Protein AF-A0A6L4ZPB6-F1 (afdb_monomer_lite)

Structure (mmCIF, N/CA/C/O backbone):
data_AF-A0A6L4ZPB6-F1
#
_entry.id   AF-A0A6L4ZPB6-F1
#
loop_
_atom_site.group_PDB
_atom_site.id
_atom_site.type_symbol
_atom_site.label_atom_id
_atom_site.label_alt_id
_atom_site.label_comp_id
_atom_site.label_asym_id
_atom_site.label_entity_id
_atom_site.label_seq_id
_atom_site.pdbx_PDB_ins_code
_atom_site.Cartn_x
_atom_site.Cartn_y
_atom_site.Cartn_z
_atom_site.occupancy
_atom_site.B_iso_or_equiv
_atom_site.auth_seq_id
_atom_site.auth_comp_id
_atom_site.auth_asym_id
_atom_site.auth_atom_id
_atom_site.pdbx_PDB_model_num
ATOM 1 N N . TYR A 1 1 ? -9.009 -2.336 -20.122 1.00 44.31 1 TYR A N 1
ATOM 2 C CA . TYR A 1 1 ? -8.259 -1.498 -19.166 1.00 44.31 1 TYR A CA 1
ATOM 3 C C . TYR A 1 1 ? -8.885 -1.632 -17.789 1.00 44.31 1 TYR A C 1
ATOM 5 O O . TYR A 1 1 ? -10.049 -1.284 -17.639 1.00 44.31 1 TYR A O 1
ATOM 13 N N . TYR A 1 2 ? -8.169 -2.168 -16.796 1.00 51.28 2 TYR A N 1
ATOM 14 C CA . TYR A 1 2 ? -8.616 -2.023 -15.407 1.00 51.28 2 TYR A CA 1
ATOM 15 C C . TYR A 1 2 ? -8.462 -0.550 -15.025 1.00 51.28 2 TYR A C 1
ATOM 17 O O . TYR A 1 2 ? -7.376 0.009 -15.170 1.00 51.28 2 TYR A O 1
ATOM 25 N N . LYS A 1 3 ? -9.547 0.084 -14.574 1.00 70.62 3 LYS A N 1
ATOM 26 C CA . LYS A 1 3 ? -9.494 1.422 -13.980 1.00 70.62 3 LYS A CA 1
ATOM 27 C C . LYS A 1 3 ? -8.902 1.273 -12.579 1.00 70.62 3 LYS A C 1
ATOM 29 O O . LYS A 1 3 ? -9.627 0.966 -11.638 1.00 70.62 3 LYS A O 1
ATOM 34 N N . LEU A 1 4 ? -7.582 1.412 -12.454 1.00 83.94 4 LEU A N 1
ATOM 35 C CA . LEU A 1 4 ? -6.967 1.595 -11.140 1.00 83.94 4 LEU A CA 1
ATOM 36 C C . LEU A 1 4 ? -7.539 2.870 -10.524 1.00 83.94 4 LEU A C 1
ATOM 38 O O . LEU A 1 4 ? -7.635 3.893 -11.201 1.00 83.94 4 LEU A O 1
ATOM 42 N N . ASP A 1 5 ? -7.910 2.814 -9.248 1.00 89.31 5 ASP A N 1
ATOM 43 C CA . ASP A 1 5 ? -8.325 4.012 -8.528 1.00 89.31 5 ASP A CA 1
ATOM 44 C C . ASP A 1 5 ? -7.148 5.009 -8.505 1.00 89.31 5 ASP A C 1
ATOM 46 O O . ASP A 1 5 ? -6.074 4.670 -7.986 1.00 89.31 5 ASP A O 1
ATOM 50 N N . PRO A 1 6 ? -7.317 6.241 -9.021 1.00 88.00 6 PRO A N 1
ATOM 51 C CA . PRO A 1 6 ? -6.260 7.248 -9.016 1.00 88.00 6 PRO A CA 1
ATOM 52 C C . PRO A 1 6 ? -5.676 7.519 -7.622 1.00 88.00 6 PRO A C 1
ATOM 54 O O . PRO A 1 6 ? -4.499 7.857 -7.494 1.00 88.00 6 PRO A O 1
ATOM 57 N N . LYS A 1 7 ? -6.462 7.344 -6.551 1.00 88.75 7 LYS A N 1
ATOM 58 C CA . LYS A 1 7 ? -5.992 7.503 -5.167 1.00 88.75 7 LYS A CA 1
ATOM 59 C C . LYS A 1 7 ? -5.022 6.394 -4.763 1.00 88.75 7 LYS A C 1
ATOM 61 O O . LYS A 1 7 ? -4.062 6.682 -4.048 1.00 88.75 7 LYS A O 1
ATOM 66 N N . LEU A 1 8 ? -5.261 5.158 -5.209 1.00 91.25 8 LEU A N 1
ATOM 67 C CA . LEU A 1 8 ? -4.358 4.031 -4.975 1.00 91.25 8 LEU A CA 1
ATOM 68 C C . LEU A 1 8 ? -3.060 4.229 -5.757 1.00 91.25 8 LEU A C 1
ATOM 70 O O . LEU A 1 8 ? -1.982 4.160 -5.172 1.00 91.25 8 LEU A O 1
ATOM 74 N N . LEU A 1 9 ? -3.165 4.567 -7.044 1.00 92.00 9 LEU A N 1
ATOM 75 C CA . LEU A 1 9 ? -1.997 4.826 -7.884 1.00 92.00 9 LEU A CA 1
ATOM 76 C C . LEU A 1 9 ? -1.132 5.956 -7.310 1.00 92.00 9 LEU A C 1
ATOM 78 O O . LEU A 1 9 ? 0.077 5.806 -7.165 1.00 92.00 9 LEU A O 1
ATOM 82 N N . ARG A 1 10 ? -1.754 7.058 -6.875 1.00 91.62 10 ARG A N 1
ATOM 83 C CA . ARG A 1 10 ? -1.048 8.161 -6.212 1.00 91.62 10 ARG A CA 1
ATOM 84 C C . ARG A 1 10 ? -0.334 7.718 -4.931 1.00 91.62 10 ARG A C 1
ATOM 86 O O . ARG A 1 10 ? 0.740 8.235 -4.629 1.00 91.62 10 ARG A O 1
ATOM 93 N N . ALA A 1 11 ? -0.925 6.806 -4.157 1.00 92.31 11 ALA A N 1
ATOM 94 C CA . ALA A 1 11 ? -0.302 6.277 -2.947 1.00 92.31 11 ALA A CA 1
ATOM 95 C C . ALA A 1 11 ? 0.924 5.407 -3.266 1.00 92.31 11 ALA A C 1
ATOM 97 O O . ALA A 1 11 ? 1.932 5.546 -2.573 1.00 92.31 11 ALA A O 1
ATOM 98 N N . ILE A 1 12 ? 0.849 4.588 -4.322 1.00 95.69 12 ILE A N 1
ATOM 99 C CA . ILE A 1 12 ? 1.970 3.787 -4.838 1.00 95.69 12 ILE A CA 1
ATOM 100 C C . ILE A 1 12 ? 3.094 4.714 -5.304 1.00 95.69 12 ILE A C 1
ATOM 102 O O . ILE A 1 12 ? 4.176 4.677 -4.736 1.00 95.69 12 ILE A O 1
ATOM 106 N N . VAL A 1 13 ? 2.824 5.642 -6.229 1.00 95.69 13 VAL A N 1
ATOM 107 C CA . VAL A 1 13 ? 3.843 6.573 -6.754 1.00 95.69 13 VAL A CA 1
ATOM 108 C C . VAL A 1 13 ? 4.507 7.388 -5.638 1.00 95.69 13 VAL A C 1
ATOM 110 O O . VAL A 1 13 ? 5.724 7.576 -5.629 1.00 95.69 13 VAL A O 1
ATOM 113 N N . LYS A 1 14 ? 3.728 7.851 -4.649 1.00 95.56 14 LYS A N 1
ATOM 114 C CA . LYS A 1 14 ? 4.293 8.559 -3.492 1.00 95.56 14 LYS A CA 1
ATOM 115 C C . LYS A 1 14 ? 5.244 7.670 -2.688 1.00 95.56 14 LYS A C 1
ATOM 117 O O . LYS A 1 14 ? 6.207 8.197 -2.139 1.00 95.56 14 LYS A O 1
ATOM 122 N N . GLN A 1 15 ? 4.934 6.381 -2.551 1.00 96.25 15 GLN A N 1
ATOM 123 C CA . GLN A 1 15 ? 5.761 5.429 -1.813 1.00 96.25 15 GLN A CA 1
ATOM 124 C C . GLN A 1 15 ? 7.030 5.055 -2.585 1.00 96.25 15 GLN A C 1
ATOM 126 O O . GLN A 1 15 ? 8.074 4.956 -1.955 1.00 96.25 15 GLN A O 1
ATOM 131 N N . GLU A 1 16 ? 6.939 4.902 -3.906 1.00 97.00 16 GLU A N 1
ATOM 132 C CA . GLU A 1 16 ? 8.065 4.515 -4.761 1.00 97.00 16 GLU A CA 1
ATOM 133 C C . GLU A 1 16 ? 9.113 5.620 -4.892 1.00 97.00 16 GLU A C 1
ATOM 135 O O . GLU A 1 16 ? 10.280 5.438 -4.570 1.00 97.00 16 GLU A O 1
ATOM 140 N N . SER A 1 17 ? 8.701 6.800 -5.352 1.00 97.19 17 SER A N 1
ATOM 141 C CA . SER A 1 17 ? 9.645 7.842 -5.775 1.00 97.19 17 SER A CA 1
ATOM 142 C C . SER A 1 17 ? 9.424 9.176 -5.081 1.00 97.19 17 SER A C 1
ATOM 144 O O . SER A 1 17 ? 10.131 10.147 -5.339 1.00 97.19 17 SER A O 1
ATOM 146 N N . SER A 1 18 ? 8.390 9.284 -4.243 1.00 96.44 18 SER A N 1
ATOM 147 C CA . SER A 1 18 ? 7.896 10.581 -3.779 1.00 96.44 18 SER A CA 1
ATOM 148 C C . SER A 1 18 ? 7.573 11.563 -4.915 1.00 96.44 18 SER A C 1
ATOM 150 O O . SER A 1 18 ? 7.619 12.770 -4.693 1.00 96.44 18 SER A O 1
ATOM 152 N N . PHE A 1 19 ? 7.155 11.043 -6.076 1.00 95.75 19 PHE A N 1
ATOM 153 C CA . PHE A 1 19 ? 6.910 11.783 -7.322 1.00 95.75 19 PHE A CA 1
ATOM 154 C C . PHE A 1 19 ? 8.168 12.297 -8.037 1.00 95.75 19 PHE A C 1
ATOM 156 O O . PHE A 1 19 ? 8.059 13.174 -8.887 1.00 95.75 19 PHE A O 1
ATOM 163 N N . ASN A 1 20 ? 9.351 11.770 -7.720 1.00 96.31 20 ASN A N 1
ATOM 164 C CA . ASN A 1 20 ? 10.575 12.107 -8.438 1.00 96.31 20 ASN A CA 1
ATOM 165 C C . ASN A 1 20 ? 10.755 11.186 -9.666 1.00 96.31 20 ASN A C 1
ATOM 167 O O . ASN A 1 20 ? 11.078 10.010 -9.487 1.00 96.31 20 ASN A O 1
ATOM 171 N N . PRO A 1 21 ? 10.603 11.682 -10.909 1.00 94.38 21 PRO A N 1
ATOM 172 C CA . PRO A 1 21 ? 10.801 10.863 -12.105 1.00 94.38 21 PRO A CA 1
ATOM 173 C C . PRO A 1 21 ? 12.265 10.458 -12.322 1.00 94.38 21 PRO A C 1
ATOM 175 O O . PRO A 1 21 ? 12.517 9.505 -13.042 1.00 94.38 21 PRO A O 1
ATOM 178 N N . ASN A 1 22 ? 13.224 11.113 -11.661 1.00 95.31 22 ASN A N 1
ATOM 179 C CA . ASN A 1 22 ? 14.655 10.814 -11.763 1.00 95.31 22 ASN A CA 1
ATOM 180 C C . ASN A 1 22 ? 15.164 9.912 -10.622 1.00 95.31 22 ASN A C 1
ATOM 182 O O . ASN A 1 22 ? 16.370 9.785 -10.418 1.00 95.31 22 ASN A O 1
ATOM 186 N N . ALA A 1 23 ? 14.265 9.322 -9.828 1.00 96.31 23 ALA A N 1
ATOM 187 C CA . ALA A 1 23 ? 14.647 8.479 -8.701 1.00 96.31 23 ALA A CA 1
ATOM 188 C C . ALA A 1 23 ? 15.350 7.194 -9.166 1.00 96.31 23 ALA A C 1
ATOM 190 O O . ALA A 1 23 ? 14.895 6.531 -10.101 1.00 96.31 23 ALA A O 1
ATOM 191 N N . ARG A 1 24 ? 16.417 6.812 -8.459 1.00 97.81 24 ARG A N 1
ATOM 192 C CA . ARG A 1 24 ? 17.126 5.542 -8.636 1.00 97.81 24 ARG A CA 1
ATOM 193 C C . ARG A 1 24 ? 17.432 4.927 -7.272 1.00 97.81 24 ARG A C 1
ATOM 195 O O . ARG A 1 24 ? 18.008 5.605 -6.423 1.00 97.81 24 ARG A O 1
ATOM 202 N N . SER A 1 25 ? 17.047 3.674 -7.056 1.00 94.94 25 SER A N 1
ATOM 203 C CA . SER A 1 25 ? 17.352 2.945 -5.819 1.00 94.94 25 SER A CA 1
ATOM 204 C C . SER A 1 25 ? 18.689 2.198 -5.898 1.00 94.94 25 SER A C 1
ATOM 206 O O . SER A 1 25 ? 19.279 2.049 -6.969 1.00 94.94 25 SER A O 1
ATOM 208 N N . SER A 1 26 ? 19.156 1.671 -4.763 1.00 92.94 26 SER A N 1
ATOM 209 C CA . SER A 1 26 ? 20.327 0.781 -4.699 1.00 92.94 26 SER A CA 1
ATOM 210 C C . SER A 1 26 ? 20.124 -0.547 -5.439 1.00 92.94 26 SER A C 1
ATOM 212 O O . SER A 1 26 ? 21.097 -1.158 -5.868 1.00 92.94 26 SER A O 1
ATOM 214 N N . ALA A 1 27 ? 18.873 -0.977 -5.620 1.00 87.56 27 ALA A N 1
ATOM 215 C CA . ALA A 1 27 ? 18.498 -2.165 -6.389 1.00 87.56 27 ALA A CA 1
ATOM 216 C C . ALA A 1 27 ? 18.281 -1.864 -7.886 1.00 87.56 27 ALA A C 1
ATOM 218 O O . ALA A 1 27 ? 17.689 -2.671 -8.600 1.00 87.56 27 ALA A O 1
ATOM 219 N N . ASP A 1 28 ? 18.721 -0.690 -8.350 1.00 94.94 28 ASP A N 1
ATOM 220 C CA . ASP A 1 28 ? 18.555 -0.209 -9.724 1.00 94.94 28 ASP A CA 1
ATOM 221 C C . ASP A 1 28 ? 17.087 -0.054 -10.160 1.00 94.94 28 ASP A C 1
ATOM 223 O O . ASP A 1 28 ? 16.745 -0.132 -11.339 1.00 94.94 28 ASP A O 1
ATOM 227 N N . ALA A 1 29 ? 16.188 0.179 -9.202 1.00 96.75 29 ALA A N 1
ATOM 228 C 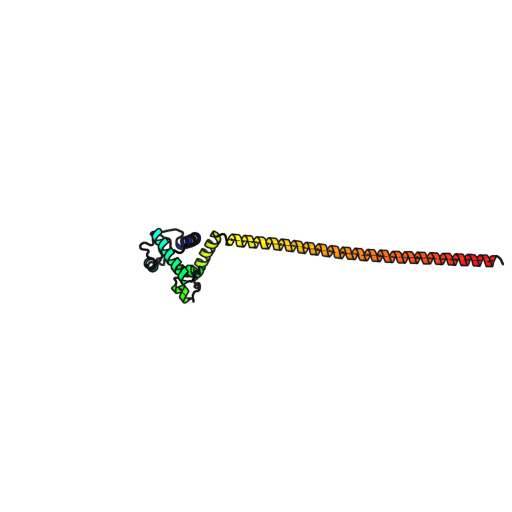CA . ALA A 1 29 ? 14.816 0.555 -9.504 1.00 96.75 29 ALA A CA 1
ATOM 229 C C . ALA A 1 29 ? 14.790 2.019 -9.954 1.00 96.75 29 ALA A C 1
ATOM 231 O O . ALA A 1 29 ? 15.353 2.879 -9.279 1.00 96.75 29 ALA A O 1
ATOM 232 N N . MET A 1 30 ? 14.164 2.306 -11.094 1.00 98.31 30 MET A N 1
ATOM 233 C CA . MET A 1 30 ? 14.266 3.612 -11.745 1.00 98.31 30 MET A CA 1
ATOM 234 C C . MET A 1 30 ? 12.904 4.246 -11.981 1.00 98.31 30 MET A C 1
ATOM 236 O O . MET A 1 30 ? 11.908 3.568 -12.256 1.00 98.31 30 MET A O 1
ATOM 240 N N . GLY A 1 31 ? 12.883 5.572 -11.937 1.00 97.44 31 GLY A N 1
ATOM 241 C CA . GLY A 1 31 ? 11.742 6.338 -12.389 1.00 97.44 31 GLY A CA 1
ATOM 242 C C . GLY A 1 31 ? 10.654 6.558 -11.358 1.00 97.44 31 GLY A C 1
ATOM 243 O O . GLY A 1 31 ? 10.740 6.145 -10.197 1.00 97.44 31 GLY A O 1
ATOM 244 N N . LEU A 1 32 ? 9.572 7.164 -11.841 1.00 97.19 32 LEU A N 1
ATOM 245 C CA . LEU A 1 32 ? 8.395 7.520 -11.058 1.00 97.19 32 LEU A CA 1
ATOM 246 C C . LEU A 1 32 ? 7.769 6.314 -10.336 1.00 97.19 32 LEU A C 1
ATOM 248 O O . LEU A 1 32 ? 7.309 6.452 -9.200 1.00 97.19 32 LEU A O 1
ATOM 252 N N . MET A 1 33 ? 7.767 5.146 -10.983 1.00 97.19 33 MET A N 1
ATOM 253 C CA . MET A 1 33 ? 7.211 3.894 -10.457 1.00 97.19 33 MET A CA 1
ATOM 254 C C . MET A 1 33 ? 8.270 2.867 -10.023 1.00 97.19 33 MET A C 1
ATOM 256 O O . MET A 1 33 ? 7.906 1.716 -9.784 1.00 97.19 33 MET A O 1
ATOM 260 N N . GLN A 1 34 ? 9.544 3.277 -9.918 1.00 98.06 34 GLN A N 1
ATOM 261 C CA . GLN A 1 34 ? 10.669 2.453 -9.445 1.00 98.06 34 GLN A CA 1
ATOM 262 C C . GLN A 1 34 ? 10.695 1.055 -10.083 1.00 98.06 34 GLN A C 1
ATOM 264 O O . GLN A 1 34 ? 10.658 0.021 -9.420 1.00 98.06 34 GLN A O 1
ATOM 269 N N . MET A 1 35 ? 10.746 1.014 -11.412 1.00 96.88 35 MET A N 1
ATOM 270 C CA . MET A 1 35 ? 10.822 -0.248 -12.142 1.00 96.88 35 MET A CA 1
ATOM 271 C C . MET A 1 35 ? 12.279 -0.686 -12.281 1.00 96.88 35 MET A C 1
ATOM 273 O O . MET A 1 35 ? 13.109 0.077 -12.773 1.00 96.88 35 MET A O 1
ATOM 277 N N . ILE A 1 36 ? 12.588 -1.925 -11.897 1.00 95.62 36 ILE A N 1
ATOM 278 C CA . ILE A 1 36 ? 13.883 -2.546 -12.210 1.00 95.62 36 ILE A CA 1
ATOM 279 C C . ILE A 1 36 ? 13.979 -2.868 -13.716 1.00 95.62 36 ILE A C 1
ATOM 281 O O . ILE A 1 36 ? 12.941 -3.085 -14.356 1.00 95.62 36 ILE A O 1
ATOM 285 N N . PRO A 1 37 ? 15.188 -2.968 -14.307 1.00 96.06 37 PRO A N 1
ATOM 286 C CA . PRO A 1 37 ? 15.355 -3.091 -15.758 1.00 96.06 37 PRO A CA 1
ATOM 287 C C . PRO A 1 37 ? 14.609 -4.270 -16.400 1.00 96.06 37 PRO A C 1
ATOM 289 O O . PRO A 1 37 ? 14.049 -4.143 -17.489 1.00 96.06 37 PRO A O 1
ATOM 292 N N . SER A 1 38 ? 14.593 -5.433 -15.742 1.00 95.81 38 SER A N 1
ATOM 293 C CA . SER A 1 38 ? 13.907 -6.633 -16.240 1.00 95.81 38 SER A CA 1
ATOM 294 C C . SER A 1 38 ? 12.390 -6.433 -16.307 1.00 95.81 38 SER A C 1
ATOM 296 O O . SER A 1 38 ? 11.769 -6.742 -17.326 1.00 95.81 38 SER A O 1
ATOM 298 N N . THR A 1 39 ? 11.802 -5.855 -15.259 1.00 95.25 39 THR A N 1
ATOM 299 C CA . THR A 1 39 ? 10.372 -5.538 -15.184 1.00 95.25 39 THR A CA 1
ATOM 300 C C . THR A 1 39 ? 9.998 -4.434 -16.169 1.00 95.25 39 THR A C 1
ATOM 302 O O . THR A 1 39 ? 9.000 -4.569 -16.874 1.00 95.25 39 THR A O 1
ATOM 305 N N . ALA A 1 40 ? 10.813 -3.381 -16.288 1.00 97.12 40 ALA A N 1
ATOM 306 C CA . ALA A 1 40 ? 10.618 -2.311 -17.266 1.00 97.12 40 ALA A CA 1
ATOM 307 C C . ALA A 1 40 ? 10.503 -2.874 -18.693 1.00 97.12 40 ALA A C 1
ATOM 309 O O . ALA A 1 40 ? 9.497 -2.646 -19.366 1.00 97.12 40 ALA A O 1
ATOM 310 N N . ARG A 1 41 ? 11.457 -3.722 -19.107 1.00 97.69 41 ARG A N 1
ATOM 311 C CA . ARG A 1 41 ? 11.419 -4.399 -20.416 1.00 97.69 41 ARG A CA 1
ATOM 312 C C . ARG A 1 41 ? 10.174 -5.263 -20.587 1.00 97.69 41 ARG A C 1
ATOM 314 O O . ARG A 1 41 ? 9.475 -5.136 -21.589 1.00 97.69 41 ARG A O 1
ATOM 321 N N . ARG A 1 42 ? 9.869 -6.108 -19.596 1.00 97.81 42 ARG A N 1
ATOM 322 C CA . ARG A 1 42 ? 8.706 -7.011 -19.630 1.00 97.81 42 ARG A CA 1
ATOM 323 C C . ARG A 1 42 ? 7.386 -6.259 -19.807 1.00 97.81 42 ARG A C 1
ATOM 325 O O . ARG A 1 42 ? 6.477 -6.772 -20.452 1.00 97.81 42 ARG A O 1
ATOM 332 N N . PHE A 1 43 ? 7.283 -5.052 -19.255 1.00 96.56 43 PHE A N 1
ATOM 333 C CA . PHE A 1 43 ? 6.079 -4.228 -19.322 1.00 96.56 43 PHE A CA 1
ATOM 334 C C . PHE A 1 43 ? 6.204 -3.041 -20.280 1.00 96.56 43 PHE A C 1
ATOM 336 O O . PHE A 1 43 ? 5.421 -2.097 -20.168 1.00 96.56 43 PHE A O 1
ATOM 343 N N . GLY A 1 44 ? 7.117 -3.106 -21.255 1.00 96.56 44 GLY A N 1
ATOM 344 C CA . GLY A 1 44 ? 7.172 -2.184 -22.391 1.00 96.56 44 GLY A CA 1
ATOM 345 C C . GLY A 1 44 ? 7.573 -0.754 -22.032 1.00 96.56 44 GLY A C 1
ATOM 346 O O . GLY A 1 44 ? 7.030 0.181 -22.613 1.00 96.56 44 GLY A O 1
ATOM 347 N N . VAL A 1 45 ? 8.459 -0.585 -21.052 1.00 97.62 45 VAL A N 1
ATOM 348 C CA . VAL A 1 45 ? 9.099 0.693 -20.707 1.00 97.62 45 VAL A CA 1
ATOM 349 C C . VAL A 1 45 ? 10.488 0.712 -21.326 1.00 97.62 45 VAL A C 1
ATOM 351 O O . VAL A 1 45 ? 11.314 -0.151 -21.020 1.00 97.62 45 VAL A O 1
ATOM 354 N N . ARG A 1 46 ? 10.734 1.677 -22.211 1.00 97.12 46 ARG A N 1
ATOM 355 C CA . ARG A 1 46 ? 12.026 1.894 -22.869 1.00 97.12 46 ARG A CA 1
ATOM 356 C C . ARG A 1 46 ? 12.889 2.830 -22.038 1.00 97.12 46 ARG A C 1
ATOM 358 O O . ARG A 1 46 ? 14.060 2.531 -21.824 1.00 97.12 46 ARG A O 1
ATOM 365 N N . ASN A 1 47 ? 12.297 3.909 -21.532 1.00 97.44 47 ASN A N 1
ATOM 366 C CA . ASN A 1 47 ? 12.951 4.859 -20.645 1.00 97.44 47 ASN A CA 1
ATOM 367 C C . ASN A 1 47 ? 12.215 4.942 -19.295 1.00 97.44 47 ASN A C 1
ATOM 369 O O . ASN A 1 47 ? 11.216 5.646 -19.185 1.00 97.44 47 ASN A O 1
ATOM 373 N N . PRO A 1 48 ? 12.708 4.276 -18.235 1.00 96.44 48 PRO A N 1
ATOM 374 C CA . PRO A 1 48 ? 12.095 4.355 -16.910 1.00 96.44 48 PRO A CA 1
ATOM 375 C C . PRO A 1 48 ? 12.081 5.760 -16.297 1.00 96.44 48 PRO A C 1
ATOM 377 O O . PRO A 1 48 ? 11.254 6.007 -15.424 1.00 96.44 48 PRO A O 1
ATOM 380 N N . TYR A 1 49 ? 12.968 6.662 -16.729 1.00 97.38 49 TYR A N 1
ATOM 381 C CA . TYR A 1 49 ? 13.008 8.051 -16.260 1.00 97.38 49 TYR A CA 1
ATOM 382 C C . TYR A 1 49 ? 12.012 8.961 -16.990 1.00 97.38 49 TYR A C 1
ATOM 384 O O . TYR A 1 49 ? 11.725 10.057 -16.511 1.00 97.38 49 TYR A O 1
ATOM 392 N N . ASP A 1 50 ? 11.447 8.510 -18.115 1.00 97.94 50 ASP A N 1
ATOM 393 C CA . ASP A 1 50 ? 10.289 9.173 -18.701 1.00 97.94 50 ASP A CA 1
ATOM 394 C C . ASP A 1 50 ? 9.065 8.908 -17.814 1.00 97.94 50 ASP A C 1
ATOM 396 O O . ASP A 1 50 ? 8.704 7.761 -17.531 1.00 97.94 50 ASP A O 1
ATOM 400 N N . ALA A 1 51 ? 8.453 9.981 -17.311 1.00 91.50 51 ALA A N 1
ATOM 401 C CA . ALA A 1 51 ? 7.392 9.879 -16.317 1.00 91.50 51 ALA A CA 1
ATOM 402 C C . ALA A 1 51 ? 6.164 9.132 -16.855 1.00 91.50 51 ALA A C 1
ATOM 404 O O . ALA A 1 51 ? 5.572 8.336 -16.118 1.00 91.50 51 ALA A O 1
ATOM 405 N N . ASP A 1 52 ? 5.811 9.349 -18.123 1.00 94.00 52 ASP A N 1
ATOM 406 C CA . ASP A 1 52 ? 4.647 8.732 -18.749 1.00 94.00 52 ASP A CA 1
ATOM 407 C C . ASP A 1 52 ? 4.903 7.252 -19.025 1.00 94.00 52 ASP A C 1
ATOM 409 O O . ASP A 1 52 ? 4.059 6.412 -18.698 1.00 94.00 52 ASP A O 1
ATOM 413 N N . GLU A 1 53 ? 6.068 6.890 -19.559 1.00 96.94 53 GLU A N 1
ATOM 414 C CA . GLU A 1 53 ? 6.433 5.488 -19.748 1.00 96.94 53 GLU A CA 1
ATOM 415 C C . GLU A 1 53 ? 6.503 4.740 -18.412 1.00 96.94 53 GLU A C 1
ATOM 417 O O . GLU A 1 53 ? 5.924 3.655 -18.288 1.00 96.94 53 GLU A O 1
ATOM 422 N N . SER A 1 54 ? 7.148 5.329 -17.399 1.00 96.25 54 SER A N 1
ATOM 423 C CA . SER A 1 54 ? 7.240 4.774 -16.043 1.00 96.25 54 SER A CA 1
ATOM 424 C C . SER A 1 54 ? 5.854 4.523 -15.451 1.00 96.25 54 SER A C 1
ATOM 426 O O . SER A 1 54 ? 5.569 3.426 -14.960 1.00 96.25 54 SER A O 1
ATOM 428 N N . LEU A 1 55 ? 4.961 5.514 -15.556 1.00 95.12 55 LEU A N 1
ATOM 429 C CA . LEU A 1 55 ? 3.604 5.430 -15.030 1.00 95.12 55 LEU A CA 1
ATOM 430 C C . LEU A 1 55 ? 2.790 4.343 -15.738 1.00 95.12 55 LEU A C 1
ATOM 432 O O . LEU A 1 55 ? 2.162 3.505 -15.087 1.00 95.12 55 LEU A O 1
ATOM 436 N N . HIS A 1 56 ? 2.805 4.316 -17.071 1.00 94.62 56 HIS A N 1
ATOM 437 C CA . HIS A 1 56 ? 2.055 3.321 -17.834 1.00 94.62 56 HIS A CA 1
ATOM 438 C C . HIS A 1 56 ? 2.607 1.907 -17.630 1.00 94.62 56 HIS A C 1
ATOM 440 O O . HIS A 1 56 ? 1.830 0.964 -17.462 1.00 94.62 56 HIS A O 1
ATOM 446 N N . GLY A 1 57 ? 3.929 1.745 -17.610 1.00 96.25 57 GLY A N 1
ATOM 447 C CA . GLY A 1 57 ? 4.589 0.467 -17.367 1.00 96.25 57 GLY A CA 1
ATOM 448 C C . GLY A 1 57 ? 4.310 -0.096 -15.983 1.00 96.25 57 GLY A C 1
ATOM 449 O O . GLY A 1 57 ? 3.871 -1.243 -15.865 1.00 96.25 57 GLY A O 1
ATOM 450 N N . GLY A 1 58 ? 4.490 0.718 -14.943 1.00 95.94 58 GLY A N 1
ATOM 451 C CA . GLY A 1 58 ? 4.213 0.303 -13.573 1.00 95.94 58 GLY A CA 1
ATOM 452 C C . GLY A 1 58 ? 2.724 0.020 -13.354 1.00 95.94 58 GLY A C 1
ATOM 453 O O . GLY A 1 58 ? 2.380 -0.970 -12.710 1.00 95.94 58 GLY A O 1
ATOM 454 N N . CYS A 1 59 ? 1.817 0.779 -13.984 1.00 96.00 59 CYS A N 1
ATOM 455 C CA . CYS A 1 59 ? 0.385 0.457 -13.982 1.00 96.00 59 CYS A CA 1
ATOM 456 C C . CYS A 1 59 ? 0.089 -0.894 -14.644 1.00 96.00 59 CYS A C 1
ATOM 458 O O . CYS A 1 59 ? -0.682 -1.685 -14.096 1.00 96.00 59 CYS A O 1
ATOM 460 N N . ARG A 1 60 ? 0.691 -1.185 -15.808 1.00 96.12 60 ARG A N 1
ATOM 461 C CA . ARG A 1 60 ? 0.536 -2.486 -16.484 1.00 96.12 60 ARG A CA 1
ATOM 462 C C . ARG A 1 60 ? 1.021 -3.626 -15.592 1.00 96.12 60 ARG A C 1
ATOM 464 O O . ARG A 1 60 ? 0.303 -4.617 -15.450 1.00 96.12 60 ARG A O 1
ATOM 471 N N . TYR A 1 61 ? 2.183 -3.463 -14.958 1.00 97.44 61 TYR A N 1
ATOM 472 C CA . TYR A 1 61 ? 2.721 -4.447 -14.022 1.00 97.44 61 TYR A CA 1
ATOM 473 C C . TYR A 1 61 ? 1.787 -4.665 -12.827 1.00 97.44 61 TYR A C 1
ATOM 475 O O . TYR A 1 61 ? 1.408 -5.796 -12.524 1.00 97.44 61 TYR A O 1
ATOM 483 N N . PHE A 1 62 ? 1.331 -3.586 -12.194 1.00 97.00 62 PHE A N 1
ATOM 484 C CA . PHE A 1 62 ? 0.458 -3.676 -11.030 1.00 97.00 62 PHE A CA 1
ATOM 485 C C . PHE A 1 62 ? -0.909 -4.300 -11.356 1.00 97.00 62 PHE A C 1
ATOM 487 O O . PHE A 1 62 ? -1.411 -5.135 -10.605 1.00 97.00 62 PHE A O 1
ATOM 494 N N . VAL A 1 63 ? -1.501 -3.971 -12.509 1.00 95.94 63 VAL A N 1
ATOM 495 C CA . VAL A 1 63 ? -2.734 -4.622 -12.986 1.00 95.94 63 VAL A CA 1
ATOM 496 C C . VAL A 1 63 ? -2.508 -6.107 -13.255 1.00 95.94 63 VAL A C 1
ATOM 498 O O . VAL A 1 63 ? -3.373 -6.922 -12.932 1.00 95.94 63 VAL A O 1
ATOM 501 N N . TRP A 1 64 ? -1.361 -6.481 -13.824 1.00 96.88 64 TRP A N 1
ATOM 502 C CA . TRP A 1 64 ? -1.015 -7.887 -14.015 1.00 96.88 64 TRP A CA 1
ATOM 503 C C . TRP A 1 64 ? -0.939 -8.635 -12.675 1.00 96.88 64 TRP A C 1
ATOM 505 O O . TRP A 1 64 ? -1.528 -9.708 -12.554 1.00 96.88 64 TRP A O 1
ATOM 515 N N . LEU A 1 65 ? -0.327 -8.038 -11.647 1.00 96.75 65 LEU A N 1
ATOM 516 C CA . LEU A 1 65 ? -0.281 -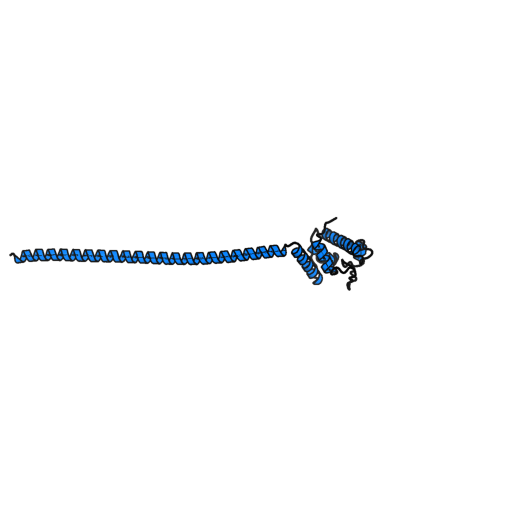8.599 -10.292 1.00 96.75 65 LEU A CA 1
ATOM 517 C C . LEU A 1 65 ? -1.676 -8.731 -9.664 1.00 96.75 65 LEU A C 1
ATOM 519 O O . LEU A 1 65 ? -1.995 -9.772 -9.094 1.00 96.75 65 LEU A O 1
ATOM 523 N N . LEU A 1 66 ? -2.537 -7.718 -9.805 1.00 95.44 66 LEU A N 1
ATOM 524 C CA . LEU A 1 66 ? -3.923 -7.794 -9.330 1.00 95.44 66 LEU A CA 1
ATOM 525 C C . LEU A 1 66 ? -4.676 -8.958 -9.975 1.00 95.44 66 LEU A C 1
ATOM 527 O O . LEU A 1 66 ? -5.396 -9.673 -9.285 1.00 95.44 66 LEU A O 1
ATOM 531 N N . ARG A 1 67 ? -4.498 -9.182 -11.282 1.00 95.38 67 ARG A N 1
ATOM 532 C CA . ARG A 1 67 ? -5.111 -10.325 -11.976 1.00 95.38 67 ARG A CA 1
ATOM 533 C C . ARG A 1 67 ? -4.531 -11.648 -11.488 1.00 95.38 67 ARG A C 1
ATOM 535 O O . ARG A 1 67 ? -5.295 -12.562 -11.206 1.00 95.38 67 ARG A O 1
ATOM 542 N N . LYS A 1 68 ? -3.206 -11.730 -11.345 1.00 95.75 68 LYS A N 1
ATOM 543 C CA . LYS A 1 68 ? -2.502 -12.922 -10.853 1.00 95.75 68 LYS A CA 1
ATOM 544 C C . LYS A 1 68 ? -2.982 -13.353 -9.466 1.00 95.75 68 LYS A C 1
ATOM 546 O O . LYS A 1 68 ? -3.100 -14.545 -9.209 1.00 95.75 68 LYS A O 1
ATOM 551 N N . TYR A 1 69 ? -3.278 -12.394 -8.593 1.00 95.19 69 TYR A N 1
ATOM 552 C CA . TYR A 1 69 ? -3.722 -12.651 -7.223 1.00 95.19 69 TYR A CA 1
ATOM 553 C C . TYR A 1 69 ? -5.231 -12.480 -7.020 1.00 95.19 69 TYR A C 1
ATOM 555 O O . TYR A 1 69 ? -5.670 -12.204 -5.906 1.00 95.19 69 TYR A O 1
ATOM 563 N N . ASN A 1 70 ? -6.043 -12.645 -8.069 1.00 93.88 70 ASN A N 1
ATOM 564 C CA . ASN A 1 70 ? -7.511 -12.637 -7.982 1.00 93.88 70 ASN A CA 1
ATOM 565 C C . ASN A 1 70 ? -8.083 -11.392 -7.276 1.00 93.88 70 ASN A C 1
ATOM 567 O O . ASN A 1 70 ? -8.993 -11.477 -6.455 1.00 93.88 70 ASN A O 1
ATOM 571 N N . GLY A 1 71 ? -7.513 -10.221 -7.559 1.00 89.56 71 GLY A N 1
ATOM 572 C CA . GLY A 1 71 ? -7.928 -8.944 -6.979 1.00 89.56 71 GLY A CA 1
ATOM 573 C C . GLY A 1 71 ? -7.438 -8.695 -5.551 1.00 89.56 71 GLY A C 1
ATOM 574 O O . GLY A 1 71 ? -7.766 -7.655 -4.980 1.00 89.56 71 GLY A O 1
ATOM 575 N N . ARG A 1 72 ? -6.632 -9.591 -4.964 1.00 94.19 72 ARG A N 1
ATOM 576 C CA . ARG A 1 72 ? -6.033 -9.372 -3.642 1.00 94.19 72 ARG A CA 1
ATOM 577 C C . ARG A 1 72 ? -5.007 -8.247 -3.673 1.00 94.19 72 ARG A C 1
ATOM 579 O O . ARG A 1 72 ? -3.848 -8.437 -4.045 1.00 94.19 72 ARG A O 1
ATOM 586 N N . LEU A 1 73 ? -5.455 -7.069 -3.248 1.00 94.50 73 LEU A N 1
ATOM 587 C CA . LEU A 1 73 ? -4.654 -5.849 -3.215 1.00 94.50 73 LEU A CA 1
ATOM 588 C C . LEU A 1 73 ? -3.378 -6.005 -2.378 1.00 94.50 73 LEU A C 1
ATOM 590 O O . LEU A 1 73 ? -2.325 -5.512 -2.769 1.00 94.50 73 LEU A O 1
ATOM 594 N N . ASP A 1 74 ? -3.458 -6.702 -1.248 1.00 95.81 74 ASP A N 1
ATOM 595 C CA . ASP A 1 74 ? -2.323 -6.928 -0.357 1.00 95.81 74 ASP A CA 1
ATOM 596 C C . ASP A 1 74 ? -1.215 -7.755 -1.028 1.00 95.81 74 ASP A C 1
ATOM 598 O O . ASP A 1 74 ? -0.042 -7.397 -0.933 1.00 95.81 74 ASP A O 1
ATOM 602 N N . LEU A 1 75 ? -1.580 -8.800 -1.777 1.00 97.50 75 LEU A N 1
ATOM 603 C CA . LEU A 1 75 ? -0.620 -9.599 -2.543 1.00 97.50 75 LEU A CA 1
ATOM 604 C C . LEU A 1 75 ? -0.091 -8.872 -3.772 1.00 97.50 75 LEU A C 1
ATOM 606 O O . LEU A 1 75 ? 1.078 -9.028 -4.107 1.00 97.50 75 LEU A O 1
ATOM 610 N N . ALA A 1 76 ? -0.922 -8.069 -4.437 1.00 97.81 76 ALA A N 1
ATOM 611 C CA . ALA A 1 76 ? -0.463 -7.266 -5.561 1.00 97.81 76 ALA A CA 1
ATOM 612 C C . ALA A 1 76 ? 0.572 -6.226 -5.112 1.00 97.81 76 ALA A C 1
ATOM 614 O O . ALA A 1 76 ? 1.610 -6.089 -5.746 1.00 97.81 76 ALA A O 1
ATOM 615 N N . LEU A 1 77 ? 0.342 -5.545 -3.985 1.00 98.19 77 LEU A N 1
ATOM 616 C CA . LEU A 1 77 ? 1.326 -4.630 -3.398 1.00 98.19 77 LEU A CA 1
ATOM 617 C C . LEU A 1 77 ? 2.591 -5.370 -2.946 1.00 98.19 77 LEU A C 1
ATOM 619 O O . LEU A 1 77 ? 3.695 -4.898 -3.202 1.00 98.19 77 LEU A O 1
ATOM 623 N N . ALA A 1 78 ? 2.442 -6.543 -2.324 1.00 98.38 78 ALA A N 1
ATOM 624 C CA . ALA A 1 78 ? 3.583 -7.357 -1.915 1.00 98.38 78 ALA A CA 1
ATOM 625 C C . ALA A 1 78 ? 4.421 -7.821 -3.116 1.00 98.38 78 ALA A C 1
ATOM 627 O O . ALA A 1 78 ? 5.641 -7.725 -3.080 1.00 98.38 78 ALA A O 1
ATOM 628 N N . GLY A 1 79 ? 3.776 -8.276 -4.192 1.00 97.81 79 GLY A N 1
ATOM 629 C CA . GLY A 1 79 ? 4.449 -8.683 -5.423 1.00 97.81 79 GLY A CA 1
ATOM 630 C C . GLY A 1 79 ? 5.088 -7.512 -6.166 1.00 97.81 79 GLY A C 1
ATOM 631 O O . GLY A 1 79 ? 6.133 -7.686 -6.779 1.00 97.81 79 GLY A O 1
ATOM 632 N N . TYR A 1 80 ? 4.516 -6.309 -6.072 1.00 98.00 80 TYR A N 1
ATOM 633 C CA . TYR A 1 80 ? 5.118 -5.118 -6.667 1.00 98.00 80 TYR A CA 1
ATOM 634 C C . TYR A 1 80 ? 6.459 -4.777 -6.000 1.00 98.00 80 TYR A C 1
ATOM 636 O O . TYR A 1 80 ? 7.436 -4.544 -6.702 1.00 98.00 80 TYR A O 1
ATOM 644 N N . ASN A 1 81 ? 6.517 -4.822 -4.663 1.00 98.12 81 ASN A N 1
ATOM 645 C CA . ASN A 1 81 ? 7.725 -4.508 -3.891 1.00 98.12 81 ASN A CA 1
ATOM 646 C C . ASN A 1 81 ? 8.746 -5.662 -3.847 1.00 98.12 81 ASN A C 1
ATOM 648 O O . ASN A 1 81 ? 9.929 -5.433 -4.060 1.00 98.12 81 ASN A O 1
ATOM 652 N N . ALA A 1 82 ? 8.308 -6.895 -3.576 1.00 96.56 82 ALA A N 1
ATOM 653 C CA . ALA A 1 82 ? 9.201 -8.039 -3.341 1.00 96.56 82 ALA A CA 1
ATOM 654 C C . ALA A 1 82 ? 9.368 -8.973 -4.554 1.00 96.56 82 ALA A C 1
ATOM 656 O O . ALA A 1 82 ? 10.134 -9.937 -4.492 1.00 96.56 82 ALA A O 1
ATOM 657 N N . GLY A 1 83 ? 8.626 -8.730 -5.636 1.00 96.44 83 GLY A N 1
ATOM 658 C CA . GLY A 1 83 ? 8.501 -9.640 -6.772 1.00 96.44 83 GLY A CA 1
ATOM 659 C C . GLY A 1 83 ? 7.460 -10.740 -6.544 1.00 96.44 83 GLY A C 1
ATOM 660 O O . GLY A 1 83 ? 7.234 -11.217 -5.427 1.00 96.44 83 GLY A O 1
ATOM 661 N N . GLU A 1 84 ? 6.818 -11.191 -7.623 1.00 96.50 84 GLU A N 1
ATOM 662 C CA . GLU A 1 84 ? 5.793 -12.235 -7.564 1.00 96.50 84 GLU A CA 1
ATOM 663 C C . GLU A 1 84 ? 6.337 -13.576 -7.061 1.00 96.50 84 GLU A C 1
ATOM 665 O O . GLU A 1 84 ? 5.676 -14.250 -6.275 1.00 96.50 84 GLU A O 1
ATOM 670 N N . GLY A 1 85 ? 7.579 -13.917 -7.414 1.00 97.06 85 GLY A N 1
ATOM 671 C CA . GLY A 1 85 ? 8.210 -15.160 -6.973 1.00 97.06 85 GLY A CA 1
ATOM 672 C C . GLY A 1 85 ? 8.437 -15.205 -5.459 1.00 97.06 85 GLY A C 1
ATOM 673 O O . GLY A 1 85 ? 8.468 -16.279 -4.863 1.00 97.06 85 GLY A O 1
ATOM 674 N N . ALA A 1 86 ? 8.570 -14.054 -4.789 1.00 97.56 86 ALA A N 1
ATOM 675 C CA . ALA A 1 86 ? 8.633 -14.019 -3.330 1.00 97.56 86 ALA A CA 1
ATOM 676 C C . ALA A 1 86 ? 7.278 -14.372 -2.709 1.00 97.56 86 ALA A C 1
ATOM 678 O O . ALA A 1 86 ? 7.223 -15.174 -1.779 1.00 97.56 86 ALA A O 1
ATOM 679 N N . VAL A 1 87 ? 6.189 -13.817 -3.239 1.00 98.25 87 VAL A N 1
ATOM 680 C CA . VAL A 1 87 ? 4.821 -14.105 -2.781 1.00 98.25 87 VAL A CA 1
ATOM 681 C C . VAL A 1 87 ? 4.465 -15.579 -3.006 1.00 98.25 87 VAL A C 1
ATOM 683 O O . VAL A 1 87 ? 3.914 -16.224 -2.112 1.00 98.25 87 VAL A O 1
ATOM 686 N N . GLU A 1 88 ? 4.833 -16.137 -4.160 1.00 98.00 88 GLU A N 1
ATOM 687 C CA . GLU A 1 88 ? 4.612 -17.549 -4.498 1.00 98.00 88 GLU A CA 1
ATOM 688 C C . GLU A 1 88 ? 5.373 -18.495 -3.565 1.00 98.00 88 GLU A C 1
ATOM 690 O O . GLU A 1 88 ? 4.772 -19.411 -3.004 1.00 98.00 88 GLU A O 1
ATOM 695 N N . ARG A 1 89 ? 6.666 -18.233 -3.314 1.00 98.19 89 ARG A N 1
ATOM 696 C CA . ARG A 1 89 ? 7.483 -19.025 -2.372 1.00 98.19 89 ARG A CA 1
ATOM 697 C C . ARG A 1 89 ? 6.917 -19.048 -0.953 1.00 98.19 89 ARG A C 1
ATOM 699 O O . ARG A 1 89 ? 7.154 -20.003 -0.224 1.00 98.19 89 ARG A O 1
ATOM 706 N N . HIS A 1 90 ? 6.154 -18.025 -0.568 1.00 97.81 90 HIS A N 1
ATOM 707 C CA . HIS A 1 90 ? 5.484 -17.948 0.733 1.00 97.81 90 HIS A CA 1
ATOM 708 C C . HIS A 1 90 ? 4.016 -18.403 0.682 1.00 97.81 90 HIS A C 1
ATOM 710 O O . HIS A 1 90 ? 3.226 -18.065 1.566 1.00 97.81 90 HIS A O 1
ATOM 716 N N . GLY A 1 91 ? 3.629 -19.172 -0.341 1.00 97.38 91 GLY A N 1
ATOM 717 C CA . GLY A 1 91 ? 2.306 -19.783 -0.437 1.00 97.38 91 GLY A CA 1
ATOM 718 C C . GLY A 1 91 ? 1.186 -18.773 -0.683 1.00 97.38 91 GLY A C 1
ATOM 719 O O . GLY A 1 91 ? 0.116 -18.886 -0.085 1.00 97.38 91 GLY A O 1
ATOM 720 N N . ASN A 1 92 ? 1.430 -17.767 -1.532 1.00 96.81 92 ASN A N 1
ATOM 721 C CA . ASN A 1 92 ? 0.482 -16.688 -1.842 1.00 96.81 92 ASN A CA 1
ATOM 722 C C . ASN A 1 92 ? 0.043 -15.905 -0.594 1.00 96.81 92 ASN A C 1
ATOM 724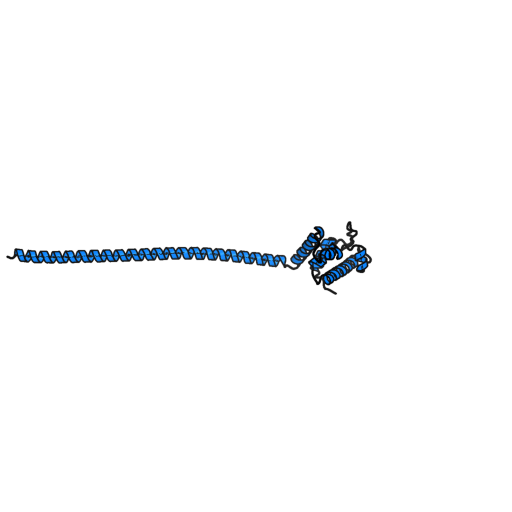 O O . ASN A 1 92 ? -1.139 -15.618 -0.357 1.00 96.81 92 ASN A O 1
ATOM 728 N N . ARG A 1 93 ? 1.039 -15.551 0.219 1.00 97.62 93 ARG A N 1
ATOM 729 C CA . ARG A 1 93 ? 0.918 -14.690 1.398 1.00 97.62 93 ARG A CA 1
ATOM 730 C C . ARG A 1 93 ? 1.885 -13.523 1.262 1.00 97.62 93 ARG A C 1
ATOM 732 O O . ARG A 1 93 ? 2.860 -13.605 0.519 1.00 97.62 93 ARG A O 1
ATOM 739 N N . VAL A 1 94 ? 1.618 -12.441 1.991 1.00 97.94 94 VAL A N 1
ATOM 740 C CA . VAL A 1 94 ? 2.579 -11.338 2.108 1.00 97.94 94 VAL A CA 1
ATOM 741 C C . VAL A 1 94 ? 3.861 -11.906 2.734 1.00 97.94 94 VAL A C 1
ATOM 743 O O . VAL A 1 94 ? 3.776 -12.435 3.847 1.00 97.94 94 VAL A O 1
ATOM 746 N N . PRO A 1 95 ? 5.020 -11.841 2.048 1.00 97.88 95 PRO A N 1
ATOM 747 C CA . PRO A 1 95 ? 6.268 -12.368 2.582 1.00 97.88 95 PRO A CA 1
ATOM 748 C C . PRO A 1 95 ? 6.598 -11.744 3.945 1.00 97.88 95 PRO A C 1
ATOM 750 O O . PRO A 1 95 ? 6.285 -10.571 4.174 1.00 97.88 95 PRO A O 1
ATOM 753 N N . PRO A 1 96 ? 7.261 -12.478 4.855 1.00 97.44 96 PRO A N 1
ATOM 754 C CA . PRO A 1 96 ? 7.660 -11.984 6.170 1.00 97.44 96 PRO A CA 1
ATOM 755 C C . PRO A 1 96 ? 8.873 -11.036 6.091 1.00 97.44 96 PRO A C 1
ATOM 757 O O . PRO A 1 96 ? 9.739 -11.035 6.960 1.00 97.44 96 PRO A O 1
ATOM 760 N N . TYR A 1 97 ? 8.953 -10.226 5.035 1.00 97.12 97 TYR A N 1
ATOM 761 C CA . TYR A 1 97 ? 9.963 -9.194 4.864 1.00 97.12 97 TYR A CA 1
ATOM 762 C C . TYR A 1 97 ? 9.423 -7.904 5.462 1.00 97.12 97 TYR A C 1
ATOM 764 O O . TYR A 1 97 ? 8.362 -7.420 5.058 1.00 97.12 97 TYR A O 1
ATOM 772 N N . LYS A 1 98 ? 10.155 -7.342 6.426 1.00 97.44 98 LYS A N 1
ATOM 773 C CA . LYS A 1 98 ? 9.721 -6.136 7.137 1.00 97.44 98 LYS A CA 1
ATOM 774 C C . LYS A 1 98 ? 9.398 -4.993 6.169 1.00 97.44 98 LYS A C 1
ATOM 776 O O . LYS A 1 98 ? 8.348 -4.372 6.297 1.00 97.44 98 LYS A O 1
ATOM 781 N N . GLU A 1 99 ? 10.263 -4.769 5.180 1.00 95.69 99 GLU A N 1
ATOM 782 C CA . GLU A 1 99 ? 10.064 -3.752 4.143 1.00 95.69 99 GLU A CA 1
ATOM 783 C C . GLU A 1 99 ? 8.739 -3.951 3.395 1.00 95.69 99 GLU A C 1
ATOM 785 O O . GLU A 1 99 ? 7.929 -3.031 3.315 1.00 95.69 99 GLU A O 1
ATOM 790 N N . THR A 1 100 ? 8.465 -5.170 2.929 1.00 97.62 100 THR A N 1
ATOM 791 C CA . THR A 1 100 ? 7.248 -5.495 2.175 1.00 97.62 100 THR A CA 1
ATOM 792 C C . THR A 1 100 ? 5.987 -5.352 3.021 1.00 97.62 100 THR A C 1
ATOM 794 O O . THR A 1 100 ? 4.985 -4.802 2.561 1.00 97.62 100 THR A O 1
ATOM 797 N N . GLN A 1 101 ? 6.017 -5.792 4.279 1.00 97.88 101 GLN A N 1
ATOM 798 C CA . GLN A 1 101 ? 4.891 -5.615 5.198 1.00 97.88 101 GLN A CA 1
ATOM 799 C C . GLN A 1 101 ? 4.603 -4.132 5.463 1.00 97.88 101 GLN A C 1
ATOM 801 O O . GLN A 1 101 ? 3.441 -3.710 5.451 1.00 97.88 101 GLN A O 1
ATOM 806 N N . ASP A 1 102 ? 5.651 -3.334 5.674 1.00 97.25 102 ASP A N 1
ATOM 807 C CA . ASP A 1 102 ? 5.532 -1.895 5.893 1.00 97.25 102 ASP A CA 1
ATOM 808 C C . ASP A 1 102 ? 5.047 -1.176 4.622 1.00 97.25 102 ASP A C 1
ATOM 810 O O . ASP A 1 102 ? 4.179 -0.302 4.708 1.00 97.25 102 ASP A O 1
ATOM 814 N N . TYR A 1 103 ? 5.509 -1.597 3.442 1.00 97.38 103 TYR A N 1
ATOM 815 C CA . TYR A 1 103 ? 5.058 -1.109 2.139 1.00 97.38 103 TYR A CA 1
ATOM 816 C C . TYR A 1 103 ? 3.546 -1.325 1.947 1.00 97.38 103 TYR A C 1
ATOM 818 O O . TYR A 1 103 ? 2.794 -0.365 1.727 1.00 97.38 103 TYR A O 1
ATOM 826 N N . VAL A 1 104 ? 3.072 -2.565 2.132 1.00 97.75 104 VAL A N 1
ATOM 827 C CA . VAL A 1 104 ? 1.646 -2.929 2.035 1.00 97.75 104 VAL A CA 1
ATOM 828 C C . VAL A 1 104 ? 0.812 -2.122 3.035 1.00 97.75 104 VAL A C 1
ATOM 830 O O . VAL A 1 104 ? -0.218 -1.538 2.670 1.00 97.75 104 VAL A O 1
ATOM 833 N N . ARG A 1 105 ? 1.260 -2.035 4.296 1.00 95.69 105 ARG A N 1
ATOM 834 C CA . ARG A 1 105 ? 0.555 -1.307 5.363 1.00 95.69 105 ARG A CA 1
ATOM 835 C C . ARG A 1 105 ? 0.475 0.192 5.073 1.00 95.69 105 ARG A C 1
ATOM 837 O O . ARG A 1 105 ? -0.588 0.790 5.266 1.00 95.69 105 ARG A O 1
ATOM 844 N N . SER A 1 106 ? 1.571 0.797 4.615 1.00 93.12 106 SER A N 1
ATOM 845 C CA . SER A 1 106 ? 1.691 2.228 4.307 1.00 93.12 106 SER A CA 1
ATOM 846 C C . SER A 1 106 ? 0.722 2.642 3.199 1.00 93.12 106 SER A C 1
ATOM 848 O O . SER A 1 106 ? -0.092 3.551 3.393 1.00 93.12 106 SER A O 1
ATOM 850 N N . ILE A 1 107 ? 0.741 1.940 2.063 1.00 93.88 107 ILE A N 1
ATOM 851 C CA . ILE A 1 107 ? -0.114 2.261 0.913 1.00 93.88 107 ILE A CA 1
ATOM 852 C C . ILE A 1 107 ? -1.583 2.003 1.229 1.00 93.88 107 ILE A C 1
ATOM 854 O O . ILE A 1 107 ? -2.408 2.889 1.006 1.00 93.88 107 ILE A O 1
ATOM 858 N N . THR A 1 108 ? -1.913 0.856 1.831 1.00 90.94 108 THR A N 1
ATOM 859 C CA . THR A 1 108 ? -3.296 0.547 2.233 1.00 90.94 108 THR A CA 1
ATOM 860 C C . THR A 1 108 ? -3.832 1.609 3.192 1.00 90.94 108 THR A C 1
ATOM 862 O O . THR A 1 108 ? -4.952 2.097 3.037 1.00 90.94 108 THR A O 1
ATOM 865 N N . SER A 1 109 ? -3.011 2.053 4.149 1.00 86.94 109 SER A N 1
ATOM 866 C CA . SER A 1 109 ? -3.391 3.113 5.083 1.00 86.94 109 SER A CA 1
ATOM 867 C C . SER A 1 109 ? -3.651 4.443 4.380 1.00 86.94 109 SER A C 1
ATOM 869 O O . SER A 1 109 ? -4.709 5.039 4.591 1.00 86.94 109 SER A O 1
ATOM 871 N N . LYS A 1 110 ? -2.730 4.891 3.517 1.00 86.19 110 LYS A N 1
ATOM 872 C CA . LYS A 1 110 ? -2.882 6.124 2.726 1.00 86.19 110 LYS A CA 1
ATOM 873 C C . LYS A 1 110 ? -4.127 6.062 1.836 1.00 86.19 110 LYS A C 1
ATOM 875 O O . LYS A 1 110 ? -4.882 7.034 1.775 1.00 86.19 110 LYS A O 1
ATOM 880 N N . TYR A 1 111 ? -4.370 4.917 1.200 1.00 87.69 111 TYR A N 1
ATOM 881 C CA . TYR A 1 111 ? -5.509 4.703 0.317 1.00 87.69 111 TYR A CA 1
ATOM 882 C C . TYR A 1 111 ? -6.842 4.790 1.072 1.00 87.69 111 TYR A C 1
ATOM 884 O O . TYR A 1 111 ? -7.698 5.601 0.717 1.00 87.69 111 TYR A O 1
ATOM 892 N N . LEU A 1 112 ? -6.984 4.073 2.192 1.00 80.38 112 LEU A N 1
ATOM 893 C CA . LEU A 1 112 ? -8.196 4.110 3.021 1.00 80.38 112 LEU A CA 1
ATOM 894 C C . LEU A 1 112 ? -8.485 5.499 3.611 1.00 80.38 112 LEU A C 1
ATOM 896 O O . LEU A 1 112 ? -9.649 5.881 3.751 1.00 80.38 112 LEU A O 1
ATOM 900 N N . ILE A 1 113 ? -7.448 6.274 3.951 1.00 80.62 113 ILE A N 1
ATOM 901 C CA . ILE A 1 113 ? -7.613 7.669 4.392 1.00 80.62 113 ILE A CA 1
ATOM 902 C C . ILE A 1 113 ? -8.170 8.523 3.249 1.00 80.62 113 ILE A C 1
ATOM 904 O O . ILE A 1 113 ? -9.111 9.286 3.461 1.00 80.62 113 ILE A O 1
ATOM 908 N N . LYS A 1 114 ? -7.633 8.381 2.032 1.00 82.94 114 LYS A N 1
ATOM 909 C CA . LYS A 1 114 ? -8.101 9.119 0.845 1.00 82.94 114 LYS A CA 1
ATOM 910 C C . LYS A 1 114 ? -9.500 8.702 0.383 1.00 82.94 114 LYS A C 1
ATOM 912 O O . LYS A 1 114 ? -10.179 9.491 -0.278 1.00 82.94 114 LYS A O 1
ATOM 917 N N . LEU A 1 115 ? -9.947 7.499 0.734 1.00 80.31 115 LEU A N 1
ATOM 918 C CA . LEU A 1 115 ? -11.333 7.062 0.559 1.00 80.31 115 LEU A CA 1
ATOM 919 C C . LEU A 1 115 ? -12.279 7.558 1.667 1.00 80.31 115 LEU A C 1
ATOM 921 O O . LEU A 1 115 ? -13.483 7.384 1.545 1.00 80.31 115 LEU A O 1
ATOM 925 N N . GLY A 1 116 ? -11.774 8.166 2.748 1.00 77.62 116 GLY A N 1
ATOM 926 C CA . GLY A 1 116 ? -12.599 8.600 3.885 1.00 77.62 116 GLY A CA 1
ATOM 927 C C . GLY A 1 116 ? -13.067 7.460 4.805 1.00 77.62 116 GLY A C 1
ATOM 928 O O . GLY A 1 116 ? -13.736 7.711 5.809 1.00 77.62 116 GLY A O 1
ATOM 929 N N . VAL A 1 117 ? -12.671 6.214 4.525 1.00 74.12 117 VAL A N 1
A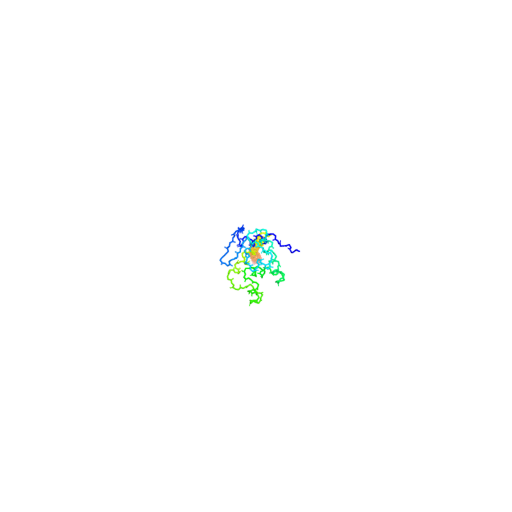TOM 930 C CA . VAL A 1 117 ? -13.092 5.009 5.265 1.00 74.12 117 VAL A CA 1
ATOM 931 C C . VAL A 1 117 ? -12.550 5.007 6.696 1.00 74.12 117 VAL A C 1
ATOM 933 O O . VAL A 1 117 ? -13.274 4.727 7.645 1.00 74.12 117 VAL A O 1
ATOM 936 N N . ARG A 1 118 ? -11.279 5.385 6.897 1.00 67.81 118 ARG A N 1
ATOM 937 C CA . ARG A 1 118 ? -10.714 5.446 8.261 1.00 67.81 118 ARG A CA 1
ATOM 938 C C . ARG A 1 118 ? -11.376 6.515 9.126 1.00 67.81 118 ARG A C 1
ATOM 940 O O . ARG A 1 118 ? -11.602 6.277 10.306 1.00 67.81 118 ARG A O 1
ATOM 947 N N . ARG A 1 119 ? -11.705 7.672 8.543 1.00 71.94 119 ARG A N 1
ATOM 948 C CA . ARG A 1 119 ? -12.384 8.753 9.270 1.00 71.94 119 ARG A CA 1
ATOM 949 C C . ARG A 1 119 ? -13.803 8.337 9.656 1.00 71.94 119 ARG A C 1
ATOM 951 O O . ARG A 1 119 ? -14.142 8.449 10.823 1.00 71.94 119 ARG A O 1
ATOM 958 N N . SER A 1 120 ? -14.576 7.776 8.726 1.00 63.56 120 SER A N 1
ATOM 959 C CA . SER A 1 120 ? -15.950 7.317 8.991 1.00 63.56 120 SER A CA 1
ATOM 960 C C . SER A 1 120 ? -16.028 6.204 10.042 1.00 63.56 120 SER A C 1
ATOM 962 O O . SER A 1 120 ? -16.863 6.286 10.942 1.00 63.56 120 SER A O 1
ATOM 964 N N . ASN A 1 121 ? -15.129 5.216 10.005 1.00 68.50 121 ASN A N 1
ATOM 965 C CA . ASN A 1 121 ? -15.086 4.163 11.025 1.00 68.50 121 ASN A CA 1
ATOM 966 C C . ASN A 1 121 ? -14.766 4.718 12.420 1.00 68.50 121 ASN A C 1
ATOM 968 O O . ASN A 1 121 ? -15.381 4.304 13.401 1.00 68.50 121 ASN A O 1
ATOM 972 N N . GLN A 1 122 ? -13.856 5.691 12.515 1.00 68.75 122 GLN A N 1
ATOM 973 C CA . GLN A 1 122 ? -13.528 6.332 13.787 1.00 68.75 122 GLN A CA 1
ATOM 974 C C . GLN A 1 122 ? -14.665 7.231 14.293 1.00 68.75 122 GLN A C 1
ATOM 976 O O . GLN A 1 122 ? -14.976 7.210 15.481 1.00 68.75 122 GLN A O 1
ATOM 981 N N . SER A 1 123 ? -15.354 7.951 13.403 1.00 74.75 123 SER A N 1
ATOM 982 C CA . SER A 1 123 ? -16.567 8.706 13.743 1.00 74.75 123 SER A CA 1
ATOM 983 C C . SER A 1 123 ? -17.669 7.795 14.291 1.00 74.75 123 SER A C 1
ATOM 985 O O . SER A 1 123 ? -18.253 8.100 15.328 1.00 74.75 123 SER A O 1
ATOM 987 N N . LYS A 1 124 ? -17.913 6.651 13.639 1.00 74.75 124 LYS A N 1
ATOM 988 C CA . LYS A 1 124 ? -18.925 5.670 14.056 1.00 74.75 124 LYS A CA 1
ATOM 989 C C . LYS A 1 124 ? -18.572 5.016 15.395 1.00 74.75 124 LYS A C 1
ATOM 991 O O . LYS A 1 124 ? -19.443 4.878 16.249 1.00 74.75 124 LYS A O 1
ATOM 996 N N . ALA A 1 125 ? -17.299 4.678 15.610 1.00 73.25 125 ALA A N 1
ATOM 997 C CA . ALA A 1 125 ? -16.813 4.163 16.890 1.00 73.25 125 ALA A CA 1
ATOM 998 C C . ALA A 1 125 ? -16.987 5.186 18.027 1.00 73.25 125 ALA A C 1
ATOM 1000 O O . ALA A 1 125 ? -17.495 4.843 19.093 1.00 73.25 125 ALA A O 1
ATOM 1001 N N . ASN A 1 126 ? -16.651 6.457 17.784 1.00 79.62 126 ASN A N 1
ATOM 1002 C CA . ASN A 1 126 ? -16.834 7.532 18.762 1.00 79.62 126 ASN A CA 1
ATOM 1003 C C . ASN A 1 126 ? -18.318 7.777 19.085 1.00 79.62 126 ASN A C 1
ATOM 1005 O O . ASN A 1 126 ? -18.668 8.039 20.235 1.00 79.62 126 ASN A O 1
ATOM 1009 N N . GLN A 1 127 ? -19.201 7.669 18.089 1.00 81.00 127 GLN A N 1
ATOM 1010 C CA . GLN A 1 127 ? -20.644 7.804 18.280 1.00 81.00 127 GLN A CA 1
ATOM 1011 C C . GLN A 1 127 ? -21.213 6.660 19.131 1.00 81.00 127 GLN A C 1
ATOM 1013 O O . GLN A 1 127 ? -21.969 6.919 20.067 1.00 81.00 127 GLN A O 1
ATOM 1018 N N . LEU A 1 128 ? -20.786 5.419 18.872 1.00 77.19 128 LEU A N 1
ATOM 1019 C CA . LEU A 1 128 ? -21.175 4.253 19.669 1.00 77.19 128 LEU A CA 1
ATOM 1020 C C . LEU A 1 128 ? -20.666 4.358 21.117 1.00 77.19 128 LEU A C 1
ATOM 1022 O O . LEU A 1 128 ? -21.406 4.074 22.055 1.00 77.19 128 LEU A O 1
ATOM 1026 N N . ALA A 1 129 ? -19.434 4.836 21.314 1.00 83.00 129 ALA A N 1
ATOM 1027 C CA . ALA A 1 129 ? -18.886 5.080 22.647 1.00 83.00 129 ALA A CA 1
ATOM 1028 C C . ALA A 1 129 ? -19.691 6.143 23.415 1.00 83.00 129 ALA A C 1
ATOM 1030 O O . ALA A 1 129 ? -20.014 5.949 24.586 1.00 83.00 129 ALA A O 1
ATOM 1031 N N . LYS A 1 130 ? -20.081 7.239 22.749 1.00 83.62 130 LYS A N 1
ATOM 1032 C CA . LYS A 1 130 ? -20.920 8.285 23.351 1.00 83.62 130 LYS A CA 1
ATOM 1033 C C . LYS A 1 130 ? -22.300 7.750 23.750 1.00 83.62 130 LYS A C 1
ATOM 1035 O O . LYS A 1 130 ? -22.767 8.051 24.847 1.00 83.62 130 LYS A O 1
ATOM 1040 N N . GLN A 1 131 ? -22.915 6.931 22.896 1.00 83.50 131 GLN A N 1
ATOM 1041 C CA . GLN A 1 131 ? -24.204 6.295 23.171 1.00 83.50 131 GLN A CA 1
ATOM 1042 C C . GLN A 1 131 ? -24.120 5.329 24.363 1.00 83.50 131 GLN A C 1
ATOM 1044 O O . GLN A 1 131 ? -24.980 5.358 25.240 1.00 83.50 131 GLN A O 1
ATOM 1049 N N . ASN A 1 132 ? -23.054 4.530 24.456 1.00 83.69 132 ASN A N 1
ATOM 1050 C CA . ASN A 1 132 ? -22.848 3.622 25.587 1.00 83.69 132 ASN A CA 1
ATOM 1051 C C . ASN A 1 132 ? -22.656 4.375 26.911 1.00 83.69 132 ASN A C 1
ATOM 1053 O O . ASN A 1 132 ? -23.226 3.984 27.928 1.00 83.69 132 ASN A O 1
ATOM 1057 N N . SER A 1 133 ? -21.921 5.490 26.903 1.00 87.62 133 SER A N 1
ATOM 1058 C CA . SER A 1 133 ? -21.779 6.347 28.086 1.00 87.62 133 SER A CA 1
ATOM 1059 C C . SER A 1 133 ? -23.114 6.956 28.527 1.00 87.62 133 SER A C 1
ATOM 1061 O O . SER A 1 133 ? -23.405 6.977 29.722 1.00 87.62 133 SER A O 1
ATOM 1063 N N . GLN A 1 134 ? -23.951 7.400 27.581 1.00 85.06 134 GLN A N 1
ATOM 1064 C CA . GLN A 1 134 ? -25.302 7.897 27.875 1.00 85.06 134 GLN A CA 1
ATOM 1065 C C . GLN A 1 134 ? -26.201 6.796 28.452 1.00 85.06 134 GLN A C 1
ATOM 1067 O O . GLN A 1 134 ? -26.867 7.017 29.461 1.00 85.06 134 GLN A O 1
ATOM 1072 N N . ASN A 1 135 ? -26.172 5.590 27.879 1.00 79.12 135 ASN A N 1
ATOM 1073 C CA . ASN A 1 135 ? -26.934 4.452 28.394 1.00 79.12 135 ASN A CA 1
ATOM 1074 C C . ASN A 1 135 ? -26.518 4.090 29.827 1.00 79.12 135 ASN A C 1
ATOM 1076 O O . ASN A 1 135 ? -27.378 3.874 30.677 1.00 79.12 135 ASN A O 1
ATOM 1080 N N . ASN A 1 136 ? -25.218 4.100 30.134 1.00 83.25 136 ASN A N 1
ATOM 1081 C CA . ASN A 1 136 ? -24.729 3.845 31.491 1.00 83.25 136 ASN A CA 1
ATOM 1082 C C . ASN A 1 136 ? -25.192 4.918 32.490 1.00 83.25 136 ASN A C 1
ATOM 1084 O O . ASN A 1 136 ? -25.540 4.593 33.625 1.00 83.25 136 ASN A O 1
ATOM 1088 N N . GLN A 1 137 ? -25.249 6.191 32.082 1.00 85.75 137 GLN A N 1
ATOM 1089 C CA . GLN A 1 137 ? -25.804 7.262 32.919 1.00 85.75 137 GLN A CA 1
ATOM 1090 C C . GLN A 1 137 ? -27.299 7.056 33.198 1.00 85.75 137 GLN A C 1
ATOM 1092 O O . GLN A 1 137 ? -27.721 7.186 34.348 1.00 85.75 137 GLN A O 1
ATOM 1097 N N . LEU A 1 138 ? -28.079 6.676 32.181 1.00 77.12 138 LEU A N 1
ATOM 1098 C CA . LEU A 1 138 ? -29.509 6.383 32.324 1.00 77.12 138 LEU A CA 1
ATOM 1099 C C . LEU A 1 138 ? -29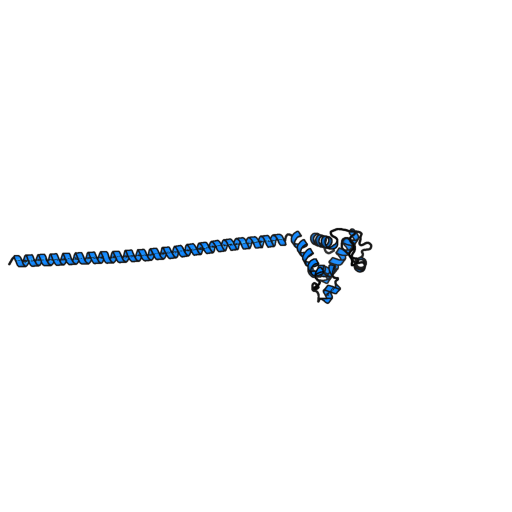.759 5.186 33.252 1.00 77.12 138 LEU A C 1
ATOM 1101 O O . LEU A 1 138 ? -30.626 5.256 34.120 1.00 77.12 138 LEU A O 1
ATOM 1105 N N . VAL A 1 139 ? -28.971 4.114 33.126 1.00 77.88 139 VAL A N 1
ATOM 1106 C CA . VAL A 1 139 ? -29.054 2.940 34.012 1.00 77.88 139 VAL A CA 1
ATOM 1107 C C . VAL A 1 139 ? -28.729 3.319 35.459 1.00 77.88 139 VAL A C 1
ATOM 1109 O O . VAL A 1 139 ? -29.435 2.910 36.382 1.00 77.88 139 VAL A O 1
ATOM 1112 N N . ASN A 1 140 ? -27.708 4.148 35.678 1.00 80.88 140 ASN A N 1
ATOM 1113 C CA . ASN A 1 140 ? -27.350 4.609 37.019 1.00 80.88 140 ASN A CA 1
ATOM 1114 C C . ASN A 1 140 ? -28.445 5.486 37.643 1.00 80.88 140 ASN A C 1
ATOM 1116 O O . ASN A 1 140 ? -28.771 5.299 38.816 1.00 80.88 140 ASN A O 1
ATOM 1120 N N . GLN A 1 141 ? -29.055 6.388 36.866 1.00 83.44 141 GLN A N 1
ATOM 1121 C CA . GLN A 1 141 ? -30.207 7.174 37.319 1.00 83.44 141 GLN A CA 1
ATOM 1122 C C . GLN A 1 141 ? -31.400 6.274 37.655 1.00 83.44 141 GLN A C 1
ATOM 1124 O O . GLN A 1 141 ? -31.954 6.386 38.745 1.00 83.44 141 GLN A O 1
ATOM 1129 N N . ALA A 1 142 ? -31.746 5.322 36.783 1.00 75.12 142 ALA A N 1
ATOM 1130 C CA . ALA A 1 142 ? -32.844 4.384 37.020 1.00 75.12 142 ALA A CA 1
ATOM 1131 C C . ALA A 1 142 ? -32.632 3.547 38.295 1.00 75.12 142 ALA A C 1
ATOM 1133 O O . ALA A 1 142 ? -33.570 3.336 39.071 1.00 75.12 142 ALA A O 1
ATOM 1134 N N . ASN A 1 143 ? -31.394 3.124 38.562 1.00 80.62 143 ASN A N 1
ATOM 1135 C CA . ASN A 1 143 ? -31.036 2.419 39.790 1.00 80.62 143 ASN A CA 1
ATOM 1136 C C . ASN A 1 143 ? -31.208 3.311 41.028 1.00 80.62 143 ASN A C 1
ATOM 1138 O O . ASN A 1 143 ? -31.796 2.869 42.015 1.00 80.62 143 ASN A O 1
ATOM 1142 N N . GLN A 1 144 ? -30.770 4.573 40.978 1.00 79.38 144 GLN A N 1
ATOM 1143 C CA . GLN A 1 144 ? -30.962 5.531 42.075 1.00 79.38 144 GLN A CA 1
ATOM 1144 C C . GLN A 1 144 ? -32.449 5.806 42.340 1.00 79.38 144 GLN A C 1
ATOM 1146 O O . GLN A 1 144 ? -32.888 5.744 43.490 1.00 79.38 144 GLN A O 1
ATOM 1151 N N . THR A 1 145 ? -33.249 6.026 41.292 1.00 79.19 145 THR A N 1
ATOM 1152 C CA . THR A 1 145 ? -34.701 6.220 41.414 1.00 79.19 145 THR A CA 1
ATOM 1153 C C . THR A 1 145 ? -35.376 4.988 42.013 1.00 79.19 145 THR A C 1
ATOM 1155 O O . THR A 1 145 ? -36.198 5.110 42.919 1.00 79.19 145 THR A O 1
ATOM 1158 N N . THR A 1 146 ? -34.989 3.787 41.575 1.00 82.88 146 THR A N 1
ATOM 1159 C CA . THR A 1 146 ? -35.525 2.526 42.107 1.00 82.88 146 THR A CA 1
ATOM 1160 C C . THR A 1 146 ? -35.214 2.363 43.595 1.00 82.88 146 THR A C 1
ATOM 1162 O O . THR A 1 146 ? -36.087 1.958 44.365 1.00 82.88 146 THR A O 1
ATOM 1165 N N . GLN A 1 147 ? -33.997 2.705 44.029 1.00 78.31 147 GLN A N 1
ATOM 1166 C CA . GLN A 1 147 ? -33.629 2.673 45.448 1.00 78.31 147 GLN A CA 1
ATOM 1167 C C . GLN A 1 147 ? -34.423 3.702 46.266 1.00 78.31 147 GLN A C 1
ATOM 1169 O O . GLN A 1 147 ? -34.933 3.367 47.337 1.00 78.31 147 GLN A O 1
ATOM 1174 N N . GLY A 1 148 ? -34.611 4.915 45.738 1.00 75.38 148 GLY A N 1
ATOM 1175 C CA . GLY A 1 148 ? -35.445 5.946 46.364 1.00 75.38 148 GLY A CA 1
ATOM 1176 C C . GLY A 1 148 ? -36.905 5.511 46.526 1.00 75.38 148 GLY A C 1
ATOM 1177 O O . GLY A 1 148 ? -37.477 5.652 47.607 1.00 75.38 148 GLY A O 1
ATOM 1178 N N . LEU A 1 149 ? -37.492 4.894 45.494 1.00 77.12 149 LEU A N 1
ATOM 1179 C CA . LEU A 1 149 ? -38.857 4.357 45.537 1.00 77.12 149 LEU A CA 1
ATOM 1180 C C . LEU A 1 149 ? -38.998 3.202 46.537 1.00 77.12 149 LEU A C 1
ATOM 1182 O O . LEU A 1 149 ? -39.979 3.149 47.281 1.00 77.12 149 LEU A O 1
ATOM 1186 N N . LYS A 1 150 ? -38.010 2.299 46.612 1.00 80.62 150 LYS A N 1
ATOM 1187 C CA . LYS A 1 150 ? -37.977 1.230 47.626 1.00 80.62 150 LYS A CA 1
ATOM 1188 C C . LYS A 1 150 ? -37.922 1.802 49.042 1.00 80.62 150 LYS A C 1
ATOM 1190 O O . LYS A 1 150 ? -38.676 1.354 49.908 1.00 80.62 150 LYS A O 1
ATOM 1195 N N . TYR A 1 151 ? -37.079 2.808 49.272 1.00 69.19 151 TYR A N 1
ATOM 1196 C CA . TYR A 1 151 ? -36.981 3.481 50.564 1.00 69.19 151 TYR A CA 1
ATOM 1197 C C . TYR A 1 151 ? -38.302 4.164 50.940 1.00 69.19 151 TYR A C 1
ATOM 1199 O O . TYR A 1 151 ? -38.836 3.905 52.018 1.00 69.19 151 TYR A O 1
ATOM 1207 N N . ALA A 1 152 ? -38.885 4.955 50.035 1.00 68.94 152 ALA A N 1
ATOM 1208 C CA . ALA A 1 152 ? -40.161 5.634 50.256 1.00 68.94 152 ALA A CA 1
ATOM 1209 C C . ALA A 1 152 ? -41.310 4.647 50.534 1.00 68.94 152 ALA A C 1
ATOM 1211 O O . ALA A 1 152 ? -42.095 4.856 51.460 1.00 68.94 152 ALA A O 1
ATOM 1212 N N . SER A 1 153 ? -41.373 3.532 49.796 1.00 75.19 153 SER A N 1
ATOM 1213 C CA . SER A 1 153 ? -42.353 2.462 50.029 1.00 75.19 153 SER A CA 1
ATOM 1214 C C . SER A 1 153 ? -42.213 1.853 51.427 1.00 75.19 153 SER A C 1
ATOM 1216 O O . SER A 1 153 ? -43.210 1.661 52.127 1.00 75.19 153 SER A O 1
ATOM 1218 N N . ASN A 1 154 ? -40.980 1.595 51.874 1.00 75.81 154 ASN A N 1
ATOM 1219 C CA . ASN A 1 154 ? -40.720 1.074 53.215 1.00 75.81 154 ASN A CA 1
ATOM 1220 C C . ASN A 1 154 ? -41.094 2.085 54.308 1.00 75.81 154 ASN A C 1
ATOM 1222 O O . ASN A 1 154 ? -41.743 1.707 55.283 1.00 75.81 154 ASN A O 1
ATOM 1226 N N . GLN A 1 155 ? -40.766 3.368 54.126 1.00 66.25 155 GLN A N 1
ATOM 1227 C CA . GLN A 1 155 ? -41.154 4.432 55.058 1.00 66.25 155 GLN A CA 1
ATOM 1228 C C . GLN A 1 155 ? -42.675 4.552 55.178 1.00 66.25 155 GLN A C 1
ATOM 1230 O O . GLN A 1 155 ? -43.210 4.598 56.287 1.00 66.25 155 GLN A O 1
ATOM 1235 N N . TYR A 1 156 ? -43.387 4.518 54.049 1.00 73.00 156 TYR A N 1
ATOM 1236 C CA . TYR A 1 156 ? -44.846 4.537 54.036 1.00 73.00 156 TYR A CA 1
ATOM 1237 C C . TYR A 1 156 ? -45.441 3.318 54.755 1.00 73.00 156 TYR A C 1
ATOM 1239 O O . TYR A 1 156 ? -46.296 3.477 55.627 1.00 73.00 156 TYR A O 1
ATOM 1247 N N . LYS A 1 157 ? -44.954 2.102 54.459 1.00 81.12 157 LYS A N 1
ATOM 1248 C CA . LYS A 1 157 ? -45.396 0.867 55.134 1.00 81.12 157 LYS A CA 1
ATOM 1249 C C . LYS A 1 157 ? -45.183 0.932 56.646 1.00 81.12 157 LYS A C 1
ATOM 1251 O O . LYS A 1 157 ? -46.065 0.517 57.397 1.00 81.12 157 LYS A O 1
ATOM 1256 N N . ASN A 1 158 ? -44.043 1.455 57.093 1.00 76.19 158 ASN A N 1
ATOM 1257 C CA . ASN A 1 158 ? -43.739 1.604 58.515 1.00 76.19 158 ASN A CA 1
ATOM 1258 C C . ASN A 1 158 ? -44.673 2.619 59.175 1.00 76.19 158 ASN A C 1
ATOM 1260 O O . ASN A 1 158 ? -45.295 2.304 60.187 1.00 76.19 158 ASN A O 1
ATOM 1264 N N . ARG A 1 159 ? -44.858 3.794 58.561 1.00 73.94 159 ARG A N 1
ATOM 1265 C CA . ARG A 1 159 ? -45.759 4.831 59.079 1.00 73.94 159 ARG A CA 1
ATOM 1266 C C . ARG A 1 159 ? -47.205 4.338 59.159 1.00 73.94 159 ARG A C 1
ATOM 1268 O O . ARG A 1 159 ? -47.858 4.548 60.176 1.00 73.94 159 ARG A O 1
ATOM 1275 N N . TYR A 1 160 ? -47.684 3.623 58.139 1.00 70.81 160 TYR A N 1
ATOM 1276 C CA . TYR A 1 160 ? -49.015 3.011 58.143 1.00 70.81 160 TYR A CA 1
ATOM 1277 C C . TYR A 1 160 ? -49.182 1.995 59.286 1.00 70.81 160 TYR A C 1
ATOM 1279 O O . TYR A 1 160 ? -50.194 2.021 59.989 1.00 70.81 160 TYR A O 1
ATOM 1287 N N . LYS A 1 161 ? -48.182 1.131 59.520 1.00 80.69 161 LYS A N 1
ATOM 1288 C CA . LYS A 1 161 ? -48.194 0.182 60.648 1.00 80.69 161 LYS A CA 1
ATOM 1289 C C . LYS A 1 161 ? -48.267 0.904 61.996 1.00 80.69 161 LYS A C 1
ATOM 1291 O O . LYS A 1 161 ? -49.129 0.547 62.793 1.00 80.69 161 LYS A O 1
ATOM 1296 N N . SER A 1 162 ? -47.432 1.923 62.215 1.00 67.31 162 SER A N 1
ATOM 1297 C CA . SER A 1 162 ? -47.391 2.687 63.471 1.00 67.31 162 SER A CA 1
ATOM 1298 C C . SER A 1 162 ? -48.696 3.433 63.750 1.00 67.31 162 SER A C 1
ATOM 1300 O O . SER A 1 162 ? -49.193 3.430 64.875 1.00 67.31 162 SER A O 1
ATOM 1302 N N . VAL A 1 163 ? -49.297 4.041 62.721 1.00 77.50 163 VAL A N 1
ATOM 1303 C CA . VAL A 1 163 ? -50.606 4.693 62.859 1.00 77.50 163 VAL A CA 1
ATOM 1304 C C . VAL A 1 163 ? -51.659 3.665 63.267 1.00 77.50 163 VAL A C 1
ATOM 1306 O O . VAL A 1 163 ? -52.377 3.903 64.235 1.00 77.50 163 VAL A O 1
ATOM 1309 N N . LYS A 1 164 ? -51.702 2.502 62.597 1.00 78.81 164 LYS A N 1
ATOM 1310 C CA . LYS A 1 164 ? -52.669 1.425 62.871 1.00 78.81 164 LYS A CA 1
ATOM 1311 C C . LYS A 1 164 ? -52.520 0.826 64.274 1.00 78.81 164 LYS A C 1
ATOM 1313 O O . LYS A 1 164 ? -53.525 0.489 64.899 1.00 78.81 164 LYS A O 1
ATOM 1318 N N . THR A 1 165 ? -51.297 0.673 64.784 1.00 79.88 165 THR A N 1
ATOM 1319 C CA . THR A 1 165 ? -51.062 0.201 66.161 1.00 79.88 165 THR A CA 1
ATOM 1320 C C . THR A 1 165 ? -51.515 1.226 67.190 1.00 79.88 165 THR A C 1
ATOM 1322 O O . THR A 1 165 ? -52.209 0.855 68.134 1.00 79.88 165 THR A O 1
ATOM 1325 N N . ASN A 1 166 ? -51.214 2.509 66.974 1.00 73.06 166 ASN A N 1
ATOM 1326 C CA . ASN A 1 166 ? -51.619 3.574 67.891 1.00 73.06 166 ASN A CA 1
ATOM 1327 C C . ASN A 1 166 ? -53.144 3.719 67.939 1.00 73.06 166 ASN A C 1
ATOM 1329 O O . ASN A 1 166 ? -53.706 3.864 69.019 1.00 73.06 166 ASN A O 1
ATOM 1333 N N . THR A 1 167 ? -53.837 3.585 66.800 1.00 74.50 167 THR A N 1
ATOM 1334 C CA . THR A 1 167 ? -55.313 3.617 66.788 1.00 74.50 167 THR A CA 1
ATOM 1335 C C . THR A 1 167 ? -55.914 2.460 67.581 1.00 74.50 167 THR A C 1
ATOM 1337 O O . THR A 1 167 ? -56.882 2.659 68.309 1.00 74.50 167 THR A O 1
ATOM 1340 N N . LYS A 1 168 ? -55.336 1.254 67.480 1.00 75.56 168 LYS A N 1
ATOM 1341 C CA . LYS A 1 168 ? -55.785 0.095 68.268 1.00 75.56 168 LYS A CA 1
ATOM 1342 C C . LYS A 1 168 ? -55.571 0.295 69.768 1.00 75.56 168 LYS A C 1
ATOM 1344 O O . LYS A 1 168 ? -56.477 -0.000 70.539 1.00 75.56 168 LYS A O 1
ATOM 1349 N N . GLN A 1 169 ? -54.413 0.816 70.174 1.00 72.94 169 GLN A N 1
ATOM 1350 C CA . GLN A 1 169 ? -54.123 1.100 71.584 1.00 72.94 169 GLN A CA 1
ATOM 1351 C C . GLN A 1 169 ? -55.048 2.189 72.143 1.00 72.94 169 GLN A C 1
ATOM 1353 O O . GLN A 1 169 ? -55.594 2.024 73.230 1.00 72.94 169 GLN A O 1
ATOM 1358 N N . GLN A 1 170 ? -55.299 3.255 71.374 1.00 68.62 170 GLN A N 1
ATOM 1359 C CA . GLN A 1 170 ? -56.230 4.321 71.752 1.00 68.62 170 GLN A CA 1
ATOM 1360 C C . GLN A 1 170 ? -57.665 3.792 71.904 1.00 68.62 170 GLN A C 1
ATOM 1362 O O . GLN A 1 170 ? -58.348 4.115 72.874 1.00 68.62 170 GLN A O 1
ATOM 1367 N N . ALA A 1 171 ? -58.117 2.949 70.969 1.00 67.75 171 ALA A N 1
ATOM 1368 C CA . ALA A 1 171 ? -59.430 2.318 71.042 1.00 67.75 171 ALA A CA 1
ATOM 1369 C C . ALA A 1 171 ? -59.552 1.420 72.283 1.00 67.75 171 ALA A C 1
ATOM 1371 O O . ALA A 1 171 ? -60.543 1.517 73.000 1.00 67.75 171 ALA A O 1
ATOM 1372 N N . GLN A 1 172 ? -58.519 0.622 72.575 1.00 70.56 172 GLN A N 1
ATOM 1373 C CA . GLN A 1 172 ? -58.469 -0.254 73.746 1.00 70.56 172 GLN A CA 1
ATOM 1374 C C . GLN A 1 172 ? -58.490 0.534 75.066 1.00 70.56 172 GLN A C 1
ATOM 1376 O O . GLN A 1 172 ? -59.240 0.188 75.981 1.00 70.56 172 GLN A O 1
ATOM 1381 N N . TYR A 1 173 ? -57.714 1.619 75.153 1.00 64.19 173 TYR A N 1
ATOM 1382 C CA . TYR A 1 173 ? -57.705 2.531 76.299 1.00 64.19 173 TYR A CA 1
ATOM 1383 C C . TYR A 1 173 ? -59.091 3.144 76.544 1.00 64.19 173 TYR A C 1
ATOM 1385 O O . TYR A 1 173 ? -59.594 3.120 77.668 1.00 64.19 173 TYR A O 1
ATOM 1393 N N . ASN A 1 174 ? -59.755 3.609 75.482 1.00 66.88 174 ASN A N 1
ATOM 1394 C CA . ASN A 1 174 ? -61.099 4.171 75.576 1.00 66.88 174 ASN A CA 1
ATOM 1395 C C . ASN A 1 174 ? -62.131 3.128 76.038 1.00 66.88 174 ASN A C 1
ATOM 1397 O O . ASN A 1 174 ? -62.926 3.427 76.927 1.00 66.88 174 ASN A O 1
ATOM 1401 N N . THR A 1 175 ? -62.100 1.897 75.512 1.00 67.44 175 THR A N 1
ATOM 1402 C CA . THR A 1 175 ? -62.991 0.818 75.983 1.00 67.44 175 THR A CA 1
ATOM 1403 C C . THR A 1 175 ? -62.764 0.459 77.448 1.00 67.44 175 THR A C 1
ATOM 1405 O O . THR A 1 175 ? -63.732 0.251 78.176 1.00 67.44 175 THR A O 1
ATOM 1408 N N . ASN A 1 176 ? -61.511 0.424 77.909 1.00 69.19 176 ASN A N 1
ATOM 1409 C CA . ASN A 1 176 ? -61.205 0.124 79.308 1.00 69.19 176 ASN A CA 1
ATOM 1410 C C . ASN A 1 176 ? -61.746 1.217 80.241 1.00 69.19 176 ASN A C 1
ATOM 1412 O O . ASN A 1 176 ? -62.378 0.901 81.245 1.00 69.19 176 ASN A O 1
ATOM 1416 N N . ASN A 1 177 ? -61.574 2.492 79.881 1.00 64.56 177 ASN A N 1
ATOM 1417 C CA . ASN A 1 177 ? -62.091 3.610 80.673 1.00 64.56 177 ASN A CA 1
ATOM 1418 C C . ASN A 1 177 ? -63.625 3.650 80.724 1.00 64.56 177 ASN A C 1
ATOM 1420 O O . ASN A 1 177 ? -64.191 3.928 81.781 1.00 64.56 177 ASN A O 1
ATOM 1424 N N . ILE A 1 178 ? -64.303 3.340 79.613 1.00 69.56 178 ILE A N 1
ATOM 1425 C CA . ILE A 1 178 ? -65.772 3.243 79.577 1.00 69.56 178 ILE A CA 1
ATOM 1426 C C . ILE A 1 178 ? -66.254 2.110 80.492 1.00 69.56 178 ILE A C 1
ATOM 1428 O O . ILE A 1 178 ? -67.158 2.326 81.298 1.00 69.56 178 ILE A O 1
ATOM 1432 N N . SER A 1 179 ? -65.621 0.934 80.425 1.00 67.56 179 SER A N 1
ATOM 1433 C CA . SER A 1 179 ? -65.953 -0.203 81.290 1.00 67.56 179 SER A CA 1
ATOM 1434 C C . SER A 1 179 ? -65.769 0.132 82.770 1.00 67.56 179 SER A C 1
ATOM 1436 O O . SER A 1 179 ? -66.679 -0.105 83.553 1.00 67.56 179 SER A O 1
ATOM 1438 N N . VAL A 1 180 ? -64.642 0.745 83.158 1.00 64.69 180 VAL A N 1
ATOM 1439 C CA . VAL A 1 180 ? -64.377 1.152 84.552 1.00 64.69 180 VAL A CA 1
ATOM 1440 C C . VAL A 1 180 ? -65.427 2.142 85.060 1.00 64.69 180 VAL A C 1
ATOM 1442 O O . VAL A 1 180 ? -65.906 1.999 86.186 1.00 64.69 180 VAL A O 1
ATOM 1445 N N . LYS A 1 181 ? -65.830 3.115 84.232 1.00 70.81 181 LYS A N 1
ATOM 1446 C CA . LYS A 1 181 ? -66.879 4.077 84.589 1.00 70.81 181 LYS A CA 1
ATOM 1447 C C . LYS A 1 181 ? -68.230 3.387 84.812 1.00 70.81 181 LYS A C 1
ATOM 1449 O O . LYS A 1 181 ? -68.875 3.651 85.821 1.00 70.81 181 LYS A O 1
ATOM 1454 N N . ALA A 1 182 ? -68.609 2.457 83.935 1.00 67.94 182 ALA A N 1
ATOM 1455 C CA . ALA A 1 182 ? -69.847 1.690 84.073 1.00 67.94 182 ALA A CA 1
ATOM 1456 C C . ALA A 1 182 ? -69.855 0.794 85.328 1.00 67.94 182 ALA A C 1
ATOM 1458 O O . ALA A 1 182 ? -70.892 0.633 85.970 1.00 67.94 182 ALA A O 1
ATOM 1459 N N . THR A 1 183 ? -68.708 0.219 85.711 1.00 66.62 183 THR A N 1
ATOM 1460 C CA . THR A 1 183 ? -68.588 -0.559 86.955 1.00 66.62 183 THR A CA 1
ATOM 1461 C C . THR A 1 183 ? -68.726 0.330 88.186 1.00 66.62 183 THR A C 1
ATOM 1463 O O . THR A 1 183 ? -69.381 -0.065 89.147 1.00 66.62 183 THR A O 1
ATOM 1466 N N . LYS A 1 184 ? -68.149 1.537 88.149 1.00 67.31 184 LYS A N 1
ATOM 1467 C CA . LYS A 1 184 ? -68.250 2.509 89.241 1.00 67.31 184 LYS A CA 1
ATOM 1468 C C . LYS A 1 184 ? -69.684 3.006 89.424 1.00 67.31 184 LYS A C 1
ATOM 1470 O O . LYS A 1 184 ? -70.191 2.948 90.532 1.00 67.31 184 LYS A O 1
ATOM 1475 N N . GLU A 1 185 ? -70.378 3.347 88.338 1.00 73.75 185 GLU A N 1
ATOM 1476 C CA . GLU A 1 185 ? -71.802 3.713 88.392 1.00 73.75 185 GLU A CA 1
ATOM 1477 C C . GLU A 1 185 ? -72.669 2.574 88.962 1.00 73.75 185 GLU A C 1
ATOM 1479 O O . GLU A 1 185 ? -73.573 2.824 89.755 1.00 73.75 185 GLU A O 1
ATOM 1484 N N . LYS A 1 186 ? -72.376 1.306 88.631 1.00 70.50 186 LYS A N 1
ATOM 1485 C CA . LYS A 1 186 ? -73.067 0.152 89.237 1.00 70.50 186 LYS A CA 1
ATOM 1486 C C . LYS A 1 186 ? -72.791 -0.002 90.736 1.00 70.50 186 LYS A C 1
ATOM 1488 O O . LYS A 1 186 ? -73.707 -0.374 91.468 1.00 70.50 186 LYS A O 1
ATOM 1493 N N . LEU A 1 187 ? -71.561 0.250 91.184 1.00 64.88 187 LEU A N 1
ATOM 1494 C CA . LEU A 1 187 ? -71.194 0.215 92.604 1.00 64.88 187 LEU A CA 1
ATOM 1495 C C . L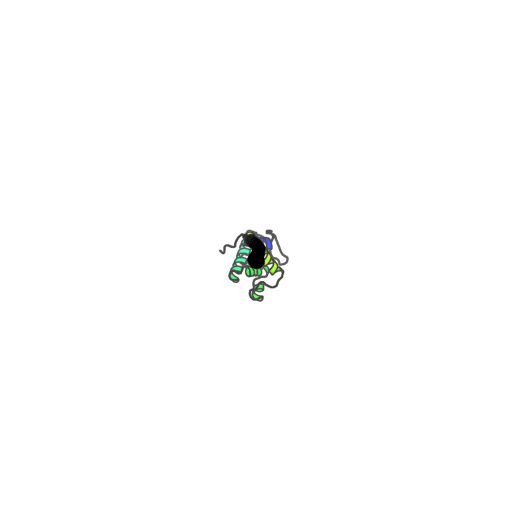EU A 1 187 ? -71.858 1.357 93.380 1.00 64.88 187 LEU A C 1
ATOM 1497 O O . LEU A 1 187 ? -72.443 1.094 94.425 1.00 64.88 187 LEU A O 1
ATOM 1501 N N . ASP A 1 188 ? -71.874 2.570 92.827 1.00 73.19 188 ASP A N 1
ATOM 1502 C CA . ASP A 1 188 ? -72.529 3.735 93.435 1.00 73.19 188 ASP A CA 1
ATOM 1503 C C . ASP A 1 188 ? -74.051 3.505 93.570 1.00 73.19 188 ASP A C 1
ATOM 1505 O O . ASP A 1 188 ? -74.658 3.818 94.598 1.00 73.19 188 ASP A O 1
ATOM 1509 N N . ILE A 1 189 ? -74.684 2.885 92.561 1.00 71.06 189 ILE A N 1
ATOM 1510 C CA . ILE A 1 189 ? -76.098 2.477 92.631 1.00 71.06 189 ILE A CA 1
ATOM 1511 C C . ILE A 1 189 ? -76.311 1.454 93.756 1.00 71.06 189 ILE A C 1
ATOM 1513 O O . ILE A 1 189 ? -77.253 1.608 94.536 1.00 71.06 189 ILE A O 1
ATOM 1517 N N . LEU A 1 190 ? -75.451 0.437 93.874 1.00 61.03 190 LEU A N 1
ATOM 1518 C CA . LEU A 1 190 ? -75.534 -0.572 94.936 1.00 61.03 190 LEU A CA 1
ATOM 1519 C C . LEU A 1 190 ? -75.342 0.041 96.331 1.00 61.03 190 LEU A C 1
ATOM 1521 O O . LEU A 1 190 ? -76.148 -0.229 97.219 1.00 61.03 190 LEU A O 1
ATOM 1525 N N . GLU A 1 191 ? -74.345 0.905 96.524 1.00 65.50 191 GLU A N 1
ATOM 1526 C CA . GLU A 1 191 ? -74.129 1.625 97.787 1.00 65.50 191 GLU A CA 1
ATOM 1527 C C . GLU A 1 191 ? -75.341 2.481 98.171 1.00 65.50 191 GLU A C 1
ATOM 1529 O O . GLU A 1 191 ? -75.778 2.450 99.324 1.00 65.50 191 GLU A O 1
ATOM 1534 N N . SER A 1 192 ? -75.961 3.170 97.206 1.00 67.50 192 SER A N 1
ATOM 1535 C CA . SER A 1 192 ? -77.177 3.956 97.456 1.00 67.50 192 SER A CA 1
ATOM 1536 C C . SER A 1 192 ? -78.375 3.106 97.903 1.00 67.50 192 SER A C 1
ATOM 1538 O O . SER A 1 192 ? -79.242 3.589 98.635 1.00 67.50 192 SER A O 1
ATOM 1540 N N . TYR A 1 193 ? -78.422 1.836 97.486 1.00 60.09 193 TYR A N 1
ATOM 1541 C CA . TYR A 1 193 ? -79.435 0.870 97.911 1.00 60.09 193 TYR A CA 1
ATOM 1542 C C . TYR A 1 193 ? -79.202 0.387 99.348 1.00 60.09 193 TYR A C 1
ATOM 1544 O O . TYR A 1 193 ? -80.171 0.184 100.080 1.00 60.09 193 TYR A O 1
ATOM 1552 N N . PHE A 1 194 ? -77.943 0.223 99.765 1.00 58.34 194 PHE A N 1
ATOM 1553 C CA . PHE A 1 194 ? -77.596 -0.216 101.121 1.00 58.34 194 PHE A CA 1
ATOM 1554 C C . PHE A 1 194 ? -77.724 0.893 102.171 1.00 58.34 194 PHE A C 1
ATOM 1556 O O . PHE A 1 194 ? -78.083 0.596 103.300 1.00 58.34 194 PHE A O 1
ATOM 1563 N N . GLN A 1 195 ? -77.518 2.161 101.804 1.00 62.16 195 GLN A N 1
ATOM 1564 C CA . GLN A 1 195 ? -77.688 3.314 102.708 1.00 62.16 195 GLN A CA 1
ATOM 1565 C C . GLN A 1 195 ? -79.162 3.682 102.988 1.00 62.16 195 GLN A C 1
ATOM 1567 O O . GLN A 1 195 ? -79.439 4.561 103.800 1.00 62.16 195 GLN A O 1
ATOM 1572 N N . LYS A 1 196 ? -80.121 3.050 102.295 1.00 55.91 196 LYS A N 1
ATOM 1573 C CA . LYS A 1 196 ? -81.571 3.295 102.437 1.00 55.91 196 LYS A CA 1
ATOM 1574 C C . LYS A 1 196 ? -82.319 2.189 103.201 1.00 55.91 196 LYS A C 1
ATOM 1576 O O . LYS A 1 196 ? -83.550 2.179 103.183 1.00 55.91 196 LYS A O 1
ATOM 1581 N N . ARG A 1 197 ? -81.604 1.262 103.839 1.00 45.22 197 ARG A N 1
ATOM 1582 C CA . ARG A 1 197 ? -82.144 0.256 104.766 1.00 45.22 197 ARG A CA 1
ATOM 1583 C C . ARG A 1 197 ? -81.533 0.449 106.142 1.00 45.22 197 ARG A C 1
ATOM 1585 O O . ARG A 1 197 ? -82.257 0.156 107.113 1.00 45.22 197 ARG A O 1
#

Radius of gyration: 46.57 Å; chains: 1; bounding box: 102×32×128 Å

Sequence (197 aa):
YYKLDPKLLRAIVKQESSFNPNARSSADAMGLMQMIPSTARRFGVRNPYDADESLHGGCRYFVWLLRKYNGRLDLALAGYNAGEGAVERHGNRVPPYKETQDYVRSITSKYLIKLGVRRSNQSKANQLAKQNSQNNQLVNQANQTTQGLKYASNQYKNRYKSVKTNTKQQAQYNTNNISVKATKEKLDILESYFQKR

Secondary structure (DSSP, 8-state):
-----HHHHHHHHHHHTTT-TT-B-TT--BTTTTB-HHHHHHTT-S-TTSHHHHHHHHHHHHHHHHHHTTT-HHHHHHHHHH-HHHHHHTTSS--S-HHHHHHHHHHHHHHHHHTTHHHHHHHHHHHHHHHHHHHHHHHHHHHHHHHHHHHHHHHHHHHHHHHHHHHHHHHHHHHHHHHHHHHHHHHHHHHHHHTT-

pLDDT: mean 85.26, std 12.83, range [44.31, 98.38]

Foldseek 3Di:
DPPDDVQLLVLQLCLQAVQQQQDADPQRQHGSNRHHPVQLVVQVQPDSSPHVSVSNSSVSQLVVQCVVLVNPLLLSQLCSVVNNVQCVVVVNDRHPDPVSVCRSVSSVVSSCVVVCNVVVVVVVVVVVVVVVVVVVVVVVVVVVVVVVVVVVVVVVVVVVVVVVVVVVVVVVVVVVVVVVVVVVVVVVVVVVVVVVD